Protein AF-R6JUR1-F1 (afdb_monomer)

Secondary structure (DSSP, 8-state):
----HHHHHHEEEEEEEEETTSPBPPPEETT---EESSSS--EEEEEEEEEETT-TT-----S-SEESSS--EEEEETTEEEEEPTTSSPP-EEEEETTEEEEEETTEEP-EEEEETTEEEEE-TTSPBPS--HHHH-S---EEEEEETTTTEEEEEEE-GGG-EEEEEEEEE-B--TTPPPEEEE---EEEEEEEETTEEEEEEEEEETTEEEEESPBSSS-TT-B-HHHHHTTTTSPPSS-EEE-HHHHHHHHHHS-TT-EEEEE--SS--SSPPP--S----TT--S-TTSTTTTT-

Structure (mmCIF, N/CA/C/O backbone):
data_AF-R6JUR1-F1
#
_entry.id   AF-R6JUR1-F1
#
loop_
_atom_site.group_PDB
_atom_site.id
_atom_site.type_symbol
_atom_site.label_atom_id
_atom_site.label_alt_id
_atom_site.label_comp_id
_atom_site.label_asym_id
_atom_site.label_entity_id
_atom_site.label_seq_id
_atom_site.pdbx_PDB_ins_code
_atom_site.Cartn_x
_atom_site.Cartn_y
_atom_site.Cartn_z
_atom_site.occupancy
_atom_site.B_iso_or_equiv
_atom_site.auth_seq_id
_atom_site.auth_comp_id
_atom_site.auth_asym_id
_atom_site.auth_atom_id
_atom_site.pdbx_PDB_model_num
ATOM 1 N N . MET A 1 1 ? -8.122 6.966 13.612 1.00 88.44 1 MET A N 1
ATOM 2 C CA . MET A 1 1 ? -7.400 7.544 12.453 1.00 88.44 1 MET A CA 1
ATOM 3 C C . MET A 1 1 ? -5.922 7.241 12.573 1.00 88.44 1 MET A C 1
ATOM 5 O O . MET A 1 1 ? -5.432 7.169 13.692 1.00 88.44 1 MET A O 1
ATOM 9 N N . ARG A 1 2 ? -5.221 7.076 11.450 1.00 89.38 2 ARG A N 1
ATOM 10 C CA . ARG A 1 2 ? -3.790 6.751 11.417 1.00 89.38 2 ARG A CA 1
ATOM 11 C C . ARG A 1 2 ? -3.140 7.253 10.135 1.00 89.38 2 ARG A C 1
ATOM 13 O O . ARG A 1 2 ? -3.841 7.470 9.146 1.00 89.38 2 ARG A O 1
ATOM 20 N N . PHE A 1 3 ? -1.820 7.381 10.155 1.00 90.81 3 PHE A N 1
ATOM 21 C CA . PHE A 1 3 ? -1.016 7.727 8.986 1.00 90.81 3 PHE A CA 1
ATOM 22 C C . PHE A 1 3 ? -0.052 6.602 8.621 1.00 90.81 3 PHE A C 1
ATOM 24 O O . PHE A 1 3 ? 0.223 5.718 9.424 1.00 90.81 3 PHE A O 1
ATOM 31 N N . ASN A 1 4 ? 0.464 6.659 7.396 1.00 90.38 4 ASN A N 1
ATOM 32 C CA . ASN A 1 4 ? 1.486 5.749 6.890 1.00 90.38 4 ASN A CA 1
ATOM 33 C C . ASN A 1 4 ? 2.667 6.548 6.307 1.00 90.38 4 ASN A C 1
ATOM 35 O O . ASN A 1 4 ? 2.544 7.760 6.093 1.00 90.38 4 ASN A O 1
ATOM 39 N N . GLY A 1 5 ? 3.792 5.877 6.054 1.00 92.81 5 GLY A N 1
ATOM 40 C CA . GLY A 1 5 ? 4.999 6.467 5.473 1.00 92.81 5 GLY A CA 1
ATOM 41 C C . GLY A 1 5 ? 5.566 7.626 6.293 1.00 92.81 5 GLY A C 1
ATOM 42 O O . GLY A 1 5 ? 5.434 7.662 7.517 1.00 92.81 5 GLY A O 1
ATOM 43 N N . PHE A 1 6 ? 6.153 8.608 5.612 1.00 93.25 6 PHE A N 1
ATOM 44 C CA . PHE A 1 6 ? 6.807 9.772 6.206 1.00 93.25 6 PHE A CA 1
ATOM 45 C C . PHE A 1 6 ? 5.934 10.468 7.254 1.00 93.25 6 PHE A C 1
ATOM 47 O O . PHE A 1 6 ? 6.372 10.679 8.381 1.00 93.25 6 PHE A O 1
ATOM 54 N N . VAL A 1 7 ? 4.662 10.737 6.940 1.00 92.31 7 VAL A N 1
ATOM 55 C CA . VAL A 1 7 ? 3.764 11.408 7.893 1.00 92.31 7 VAL A CA 1
ATOM 56 C C . VAL A 1 7 ? 3.566 10.560 9.150 1.00 92.31 7 VAL A C 1
ATOM 58 O O . VAL A 1 7 ? 3.652 11.081 10.257 1.00 92.31 7 VAL A O 1
ATOM 61 N N . GLY A 1 8 ? 3.363 9.248 8.999 1.00 92.81 8 GLY A N 1
ATOM 62 C CA . GLY A 1 8 ? 3.238 8.342 10.142 1.00 92.81 8 GLY A CA 1
ATOM 63 C C . GLY A 1 8 ? 4.545 8.133 10.915 1.00 92.81 8 GLY A C 1
ATOM 64 O O . GLY A 1 8 ? 4.495 7.728 12.073 1.00 92.81 8 GLY A O 1
ATOM 65 N N . ASN A 1 9 ? 5.709 8.369 10.300 1.00 92.81 9 ASN A N 1
ATOM 66 C CA . ASN A 1 9 ? 7.019 8.302 10.960 1.00 92.81 9 ASN A CA 1
ATOM 67 C C . ASN A 1 9 ? 7.311 9.579 11.754 1.00 92.81 9 ASN A C 1
ATOM 69 O O . ASN A 1 9 ? 7.913 9.511 12.821 1.00 92.81 9 ASN A O 1
ATOM 73 N N . THR A 1 10 ? 6.858 10.730 11.258 1.00 93.31 10 THR A N 1
ATOM 74 C CA . THR A 1 10 ? 7.239 12.046 11.783 1.00 93.31 10 THR A CA 1
ATOM 75 C C . THR A 1 10 ? 6.184 12.675 12.684 1.00 93.31 10 THR A C 1
ATOM 77 O O . THR A 1 10 ? 6.539 13.478 13.543 1.00 93.31 10 THR A O 1
ATOM 80 N N . PHE A 1 11 ? 4.906 12.314 12.540 1.00 92.75 11 PHE A N 1
ATOM 81 C CA . PHE A 1 11 ? 3.812 12.964 13.259 1.00 92.75 11 PHE A CA 1
ATOM 82 C C . PHE A 1 11 ? 2.920 11.987 14.028 1.00 92.75 11 PHE A C 1
ATOM 84 O O . PHE A 1 11 ? 2.738 10.831 13.646 1.00 92.75 11 PHE A O 1
ATOM 91 N N . ASP A 1 12 ? 2.331 12.496 15.104 1.00 92.12 12 ASP A N 1
ATOM 92 C CA . ASP A 1 12 ? 1.201 11.919 15.816 1.00 92.12 12 ASP A CA 1
ATOM 93 C C . ASP A 1 12 ? -0.085 12.642 15.427 1.00 92.12 12 ASP A C 1
ATOM 95 O O . ASP A 1 12 ? -0.131 13.877 15.390 1.00 92.12 12 ASP A O 1
ATOM 99 N N . ILE A 1 13 ? -1.150 11.874 15.201 1.00 93.50 13 ILE A N 1
ATOM 100 C CA . ILE A 1 13 ? -2.496 12.416 15.034 1.00 93.50 13 ILE A CA 1
ATOM 101 C C . ILE A 1 13 ? -3.292 12.245 16.320 1.00 93.50 13 ILE A C 1
ATOM 103 O O . ILE A 1 13 ? -3.415 11.138 16.847 1.00 93.50 13 ILE A O 1
ATOM 107 N N . TYR A 1 14 ? -3.876 13.347 16.774 1.00 94.50 14 TYR A N 1
ATOM 108 C CA . TYR A 1 14 ? -4.829 13.392 17.871 1.00 94.50 14 TYR A CA 1
ATOM 109 C C . TYR A 1 14 ? -6.194 13.783 17.330 1.00 94.50 14 TYR A C 1
ATOM 111 O O . TYR A 1 14 ? -6.300 14.642 16.453 1.00 94.50 14 TYR A O 1
ATOM 119 N N . TYR A 1 15 ? -7.247 13.171 17.852 1.00 95.56 15 TYR A N 1
ATOM 120 C CA . TYR A 1 15 ? -8.608 13.523 17.475 1.00 95.56 15 TYR A CA 1
ATOM 121 C C . TYR A 1 15 ? -9.594 13.323 18.615 1.00 95.56 15 TYR A C 1
ATOM 123 O O . TYR A 1 15 ? -9.456 12.396 19.409 1.00 95.56 15 TYR A O 1
ATOM 131 N N . CYS A 1 16 ? -10.611 14.176 18.669 1.00 96.56 16 CYS A N 1
ATOM 132 C CA . CYS A 1 16 ? -11.737 14.031 19.580 1.00 96.56 16 CYS A CA 1
ATOM 133 C C . CYS A 1 16 ? -13.059 14.292 18.856 1.00 96.56 16 CYS A C 1
ATOM 135 O O . CYS A 1 16 ? -13.108 14.854 17.756 1.00 96.56 16 CYS A O 1
ATOM 137 N N . THR A 1 17 ? -14.138 13.850 19.484 1.00 97.62 17 THR A N 1
ATOM 138 C CA . THR A 1 17 ? -15.483 13.867 18.914 1.00 97.62 17 THR A CA 1
ATOM 139 C C . THR A 1 17 ? -16.470 14.505 19.874 1.00 97.62 17 THR A C 1
ATOM 141 O O . THR A 1 17 ? -16.396 14.289 21.084 1.00 97.62 17 THR A O 1
ATOM 144 N N . THR A 1 18 ? -17.447 15.208 19.315 1.00 98.25 18 THR A N 1
ATOM 145 C CA . THR A 1 18 ? -18.640 15.672 20.026 1.00 98.25 18 THR A CA 1
ATOM 146 C C . THR A 1 18 ? -19.823 14.818 19.589 1.00 98.25 18 THR A C 1
ATOM 148 O O . THR A 1 18 ? -19.949 14.503 18.402 1.00 98.25 18 THR A O 1
ATOM 151 N N . LEU A 1 19 ? -20.675 14.421 20.530 1.00 98.12 19 LEU A N 1
ATOM 152 C CA . LEU A 1 19 ? -21.888 13.650 20.260 1.00 98.12 19 LEU A CA 1
ATOM 153 C C . LEU A 1 19 ? -23.096 14.574 20.031 1.00 98.12 19 LEU A C 1
ATOM 155 O O . LEU A 1 19 ? -23.067 15.769 20.327 1.00 98.12 19 LEU A O 1
ATOM 159 N N . ASN A 1 20 ? -24.178 14.041 19.472 1.00 97.94 20 ASN A N 1
ATOM 160 C CA . ASN A 1 20 ? -25.404 14.788 19.163 1.00 97.94 20 ASN A CA 1
ATOM 161 C C . ASN A 1 20 ? -26.136 15.371 20.383 1.00 97.94 20 ASN A C 1
ATOM 163 O O . ASN A 1 20 ? -26.955 16.268 20.210 1.00 97.94 20 ASN A O 1
ATOM 167 N N . ASP A 1 21 ? -25.838 14.896 21.591 1.00 97.31 21 ASP A N 1
ATOM 168 C CA . ASP A 1 21 ? -26.354 15.439 22.854 1.00 97.31 21 ASP A CA 1
ATOM 169 C C . ASP A 1 21 ? -25.458 16.538 23.464 1.00 97.31 21 ASP A C 1
ATOM 171 O O . ASP A 1 21 ? -25.750 17.043 24.545 1.00 97.31 21 ASP A O 1
ATOM 175 N N . GLY A 1 22 ? -24.373 16.912 22.778 1.00 97.00 22 GLY A N 1
ATOM 176 C CA . GLY A 1 22 ? -23.400 17.898 23.245 1.00 97.00 22 GLY A CA 1
ATOM 177 C C . GLY A 1 22 ? -22.264 17.324 24.094 1.00 97.00 22 GLY A C 1
ATOM 178 O O . GLY A 1 22 ? -21.383 18.083 24.489 1.00 97.00 22 GLY A O 1
ATOM 179 N N . THR A 1 23 ? -22.230 16.011 24.353 1.00 97.69 23 THR A N 1
ATOM 180 C CA . THR A 1 23 ? -21.115 15.371 25.068 1.00 97.69 23 THR A CA 1
ATOM 181 C C . THR A 1 23 ? -19.814 15.538 24.281 1.00 97.69 23 THR A C 1
ATOM 183 O O . THR A 1 23 ? -19.704 15.063 23.149 1.00 97.69 23 THR A O 1
ATOM 186 N N . GLU A 1 24 ? -18.811 16.176 24.885 1.00 97.31 24 GLU A N 1
ATOM 187 C CA . GLU A 1 24 ? -17.447 16.232 24.355 1.00 97.31 24 GLU A CA 1
ATOM 188 C C . GLU A 1 24 ? -16.622 15.073 24.921 1.00 97.31 24 GLU A C 1
ATOM 190 O O . GLU A 1 24 ? -16.470 14.932 26.136 1.00 97.31 24 GLU A O 1
ATOM 195 N N . LEU A 1 25 ? -16.087 14.231 24.038 1.00 97.75 25 LEU A N 1
ATOM 196 C CA . LEU A 1 25 ? -15.217 13.125 24.426 1.00 97.75 25 LEU A CA 1
ATOM 197 C C . LEU A 1 25 ? -13.757 13.567 24.459 1.00 97.75 25 LEU A C 1
ATOM 199 O O . LEU A 1 25 ? -13.356 14.540 23.814 1.00 97.75 25 LEU A O 1
ATOM 203 N N . ASN A 1 26 ? -12.950 12.840 25.226 1.00 97.38 26 ASN A N 1
ATOM 204 C CA . ASN A 1 26 ? -11.518 13.090 25.293 1.00 97.38 26 ASN A CA 1
ATOM 205 C C . ASN A 1 26 ? -10.816 12.705 23.980 1.00 97.38 26 ASN A C 1
ATOM 207 O O . ASN A 1 26 ? -11.418 12.190 23.037 1.00 97.38 26 ASN A O 1
ATOM 211 N N . TRP A 1 27 ? -9.528 13.012 23.897 1.00 96.19 27 TRP A N 1
ATOM 212 C CA . TRP A 1 27 ? -8.746 12.785 22.693 1.00 96.19 27 TRP A CA 1
ATOM 213 C C . TRP A 1 27 ? -8.293 11.330 22.600 1.00 96.19 27 TRP A C 1
ATOM 215 O O . TRP A 1 27 ? -7.901 10.721 23.588 1.00 96.19 27 TRP A O 1
ATOM 225 N N . ALA A 1 28 ? -8.297 10.788 21.392 1.00 94.69 28 ALA A N 1
ATOM 226 C CA . ALA A 1 28 ? -7.569 9.584 21.033 1.00 94.69 28 ALA A CA 1
ATOM 227 C C . ALA A 1 28 ? -6.335 9.961 20.213 1.00 94.69 28 ALA A C 1
ATOM 229 O O . ALA A 1 28 ? -6.302 11.003 19.552 1.00 94.69 28 ALA A O 1
ATOM 230 N N . ARG A 1 29 ? -5.334 9.082 20.227 1.00 92.69 29 ARG A N 1
ATOM 231 C CA . ARG A 1 29 ? -4.091 9.210 19.464 1.00 92.69 29 ARG A CA 1
ATOM 232 C C . ARG A 1 29 ? -3.893 7.965 18.609 1.00 92.69 29 ARG A C 1
ATOM 234 O O . ARG A 1 29 ? -4.210 6.879 19.074 1.00 92.69 29 ARG A O 1
ATOM 241 N N . ASN A 1 30 ? -3.360 8.123 17.397 1.00 91.50 30 ASN A N 1
ATOM 242 C CA . ASN A 1 30 ? -2.845 7.048 16.528 1.00 91.50 30 ASN A CA 1
ATOM 243 C C . ASN A 1 30 ? -3.598 5.703 16.625 1.00 91.50 30 ASN A C 1
ATOM 245 O O . ASN A 1 30 ? -3.237 4.817 17.391 1.00 91.50 30 ASN A O 1
ATOM 249 N N . SER A 1 31 ? -4.612 5.513 15.788 1.00 90.50 31 SER A N 1
ATOM 250 C CA . SER A 1 31 ? -5.463 4.310 15.716 1.00 90.50 31 SER A CA 1
ATOM 251 C C . SER A 1 31 ? -6.369 4.032 16.916 1.00 90.50 31 SER A C 1
ATOM 253 O O . SER A 1 31 ? -7.317 3.276 16.733 1.00 90.50 31 SER A O 1
ATOM 255 N N . ALA A 1 32 ? -6.170 4.657 18.083 1.00 91.44 32 ALA A N 1
ATOM 256 C CA . ALA A 1 32 ? -7.052 4.454 19.234 1.00 91.44 32 ALA A CA 1
ATOM 257 C C . ALA A 1 32 ? -8.498 4.890 18.943 1.00 91.44 32 ALA A C 1
ATOM 259 O O . ALA A 1 32 ? -8.749 5.865 18.231 1.00 91.44 32 ALA A O 1
ATOM 260 N N . THR A 1 33 ? -9.480 4.187 19.489 1.00 92.88 33 THR A N 1
ATOM 261 C CA . THR A 1 33 ? -10.881 4.480 19.171 1.00 92.88 33 THR A CA 1
ATOM 262 C C . THR A 1 33 ? -11.354 5.764 19.855 1.00 92.88 33 THR A C 1
ATOM 264 O O . THR A 1 33 ? -11.077 5.992 21.030 1.00 92.88 33 THR A O 1
ATOM 267 N N . ALA A 1 34 ? -12.090 6.599 19.116 1.00 94.62 34 ALA A N 1
ATOM 268 C CA . ALA A 1 34 ? -12.804 7.754 19.653 1.00 94.62 34 ALA A CA 1
ATOM 269 C C . ALA A 1 34 ? -14.244 7.772 19.145 1.00 94.62 34 ALA A C 1
ATOM 271 O O . ALA A 1 34 ? -14.507 7.328 18.024 1.00 94.62 34 ALA A O 1
ATOM 272 N N . GLY A 1 35 ? -15.156 8.325 19.939 1.00 95.75 35 GLY A N 1
ATOM 273 C CA . GLY A 1 35 ? -16.564 8.442 19.576 1.00 95.75 35 GLY A CA 1
ATOM 274 C C . GLY A 1 35 ? -17.458 7.584 20.448 1.00 95.75 35 GLY A C 1
ATOM 275 O O . GLY A 1 35 ? -17.311 7.538 21.665 1.00 95.75 35 GLY A O 1
ATOM 276 N N . THR A 1 36 ? -18.428 6.915 19.843 1.00 95.69 36 THR A N 1
ATOM 277 C CA . THR A 1 36 ? -19.395 6.132 20.602 1.00 95.69 36 THR A CA 1
ATOM 278 C C . THR A 1 36 ? -19.800 4.874 19.858 1.00 95.69 36 THR A C 1
ATOM 280 O O . THR A 1 36 ? -19.859 4.873 18.630 1.00 95.69 36 THR A O 1
ATOM 283 N N . MET A 1 37 ? -20.062 3.803 20.606 1.00 94.31 37 MET A N 1
ATOM 284 C CA . MET A 1 37 ? -20.454 2.502 20.069 1.00 94.31 37 MET A CA 1
ATOM 285 C C . MET A 1 37 ? -21.566 1.900 20.924 1.00 94.31 37 MET A C 1
ATOM 287 O O . MET A 1 37 ? -21.434 1.794 22.139 1.00 94.31 37 MET A O 1
ATOM 291 N N . GLY A 1 38 ? -22.666 1.488 20.287 1.00 91.75 38 GLY A N 1
ATOM 292 C CA . GLY A 1 38 ? -23.765 0.791 20.967 1.00 91.75 38 GLY A CA 1
ATOM 293 C C . GLY A 1 38 ? -24.596 1.640 21.937 1.00 91.75 38 GLY A C 1
ATOM 294 O O . GLY A 1 38 ? -25.337 1.080 22.735 1.00 91.75 38 GLY A O 1
ATOM 295 N N . THR A 1 39 ? -24.498 2.971 21.884 1.00 94.56 39 THR A N 1
ATOM 296 C CA . THR A 1 39 ? -25.181 3.886 22.825 1.00 94.56 39 THR A CA 1
ATOM 297 C C . THR A 1 39 ? -26.441 4.544 22.257 1.00 94.56 39 THR A C 1
ATOM 299 O O . THR A 1 39 ? -27.169 5.212 22.985 1.00 94.56 39 THR A O 1
ATOM 302 N N . GLY A 1 40 ? -26.687 4.419 20.947 1.00 95.00 40 GLY A N 1
ATOM 303 C CA . GLY A 1 40 ? -27.738 5.163 20.240 1.00 95.00 40 GLY A CA 1
ATOM 304 C C . GLY A 1 40 ? -27.405 6.637 19.964 1.00 95.00 40 GLY A C 1
ATOM 305 O O . GLY A 1 40 ? -28.199 7.326 19.325 1.00 95.00 40 GLY A O 1
ATOM 306 N N . LYS A 1 41 ? -26.237 7.123 20.404 1.00 96.38 41 LYS A N 1
ATOM 307 C CA . LYS A 1 41 ? -25.727 8.462 20.082 1.00 96.38 41 LYS A CA 1
ATOM 308 C C . LYS A 1 41 ? -24.956 8.449 18.762 1.00 96.38 41 LYS A C 1
ATOM 310 O O . LYS A 1 41 ? -24.472 7.409 18.318 1.00 96.38 41 LYS A O 1
ATOM 315 N N . VAL A 1 42 ? -24.823 9.618 18.139 1.00 96.69 42 VAL A N 1
ATOM 316 C CA . VAL A 1 42 ? -24.066 9.800 16.888 1.00 96.69 42 VAL A CA 1
ATOM 317 C C . VAL A 1 42 ? -23.084 10.956 17.008 1.00 96.69 42 VAL A C 1
ATOM 319 O O . VAL A 1 42 ? -23.260 11.845 17.842 1.00 96.69 42 VAL A O 1
ATOM 322 N N . LEU A 1 43 ? -22.054 10.959 16.163 1.00 97.25 43 LEU A N 1
ATOM 323 C CA . LEU A 1 43 ? -21.094 12.059 16.096 1.00 97.25 43 LEU A CA 1
ATOM 324 C C . LEU A 1 43 ? -21.762 13.305 15.490 1.00 97.25 43 LEU A C 1
ATOM 326 O O . LEU A 1 43 ? -22.393 13.220 14.439 1.00 97.25 43 LEU A O 1
ATOM 330 N N . SER A 1 44 ? -21.600 14.458 16.136 1.00 97.44 44 SER A N 1
ATOM 331 C CA . SER A 1 44 ? -22.064 15.776 15.671 1.00 97.44 44 SER A CA 1
ATOM 332 C C . SER A 1 44 ? -20.912 16.735 15.368 1.00 97.44 44 SER A C 1
ATOM 334 O O . SER A 1 44 ? -21.080 17.690 14.610 1.00 97.44 44 SER A O 1
ATOM 336 N N . GLY A 1 45 ? -19.734 16.476 15.938 1.00 96.56 45 GLY A N 1
ATOM 337 C CA . GLY A 1 45 ? -18.550 17.306 15.782 1.00 96.56 45 GLY A CA 1
ATOM 338 C C . GLY A 1 45 ? -17.271 16.487 15.849 1.00 96.56 45 GLY A C 1
ATOM 339 O O . GLY A 1 45 ? -17.227 15.399 16.428 1.00 96.56 45 GLY A O 1
ATOM 340 N N . PHE A 1 46 ? -16.221 17.023 15.237 1.00 94.62 46 PHE A N 1
ATOM 341 C CA . PHE A 1 46 ? -14.925 16.371 15.154 1.00 94.62 46 PHE A CA 1
ATOM 342 C C . PHE A 1 46 ? -13.804 17.411 15.151 1.00 94.62 46 PHE A C 1
ATOM 344 O O . PHE A 1 46 ? -13.903 18.426 14.458 1.00 94.62 46 PHE A O 1
ATOM 351 N N . ARG A 1 47 ? -12.739 17.164 15.919 1.00 95.81 47 ARG A N 1
ATOM 352 C CA . ARG A 1 47 ? -11.521 17.986 15.935 1.00 95.81 47 ARG A CA 1
ATOM 353 C C . ARG A 1 47 ? -10.300 17.098 15.739 1.00 95.81 47 ARG A C 1
ATOM 355 O O . ARG A 1 47 ? -10.251 15.988 16.262 1.00 95.81 47 ARG A O 1
ATOM 362 N N . VAL A 1 48 ? -9.312 17.615 15.013 1.00 95.06 48 VAL A N 1
ATOM 363 C CA . VAL A 1 48 ? -8.031 16.947 14.746 1.00 95.06 48 VAL A CA 1
ATOM 364 C C . VAL A 1 48 ? -6.899 17.884 15.110 1.00 95.06 48 VAL A C 1
ATOM 366 O O . VAL A 1 48 ? -6.979 19.080 14.837 1.00 95.06 48 VAL A O 1
ATOM 369 N N . SER A 1 49 ? -5.829 17.327 15.664 1.00 93.62 49 SER A N 1
ATOM 370 C CA . SER A 1 49 ? -4.554 18.010 15.818 1.00 93.62 49 SER A CA 1
ATOM 371 C C . SER A 1 49 ? -3.408 17.122 15.353 1.00 93.62 49 SER A C 1
ATOM 373 O O . SER A 1 49 ? -3.396 15.921 15.624 1.00 93.62 49 SER A O 1
ATOM 375 N N . LEU A 1 50 ? -2.437 17.726 14.670 1.00 93.00 50 LEU A N 1
ATOM 376 C CA . LEU A 1 50 ? -1.241 17.062 14.160 1.00 93.00 50 LEU A CA 1
ATOM 377 C C . LEU A 1 50 ? -0.011 17.636 14.857 1.00 93.00 50 LEU A C 1
ATOM 379 O O . LEU A 1 50 ? 0.179 18.849 14.846 1.00 93.00 50 LEU A O 1
ATOM 383 N N . TRP A 1 51 ? 0.825 16.774 15.427 1.00 93.25 51 TRP A N 1
ATOM 384 C CA . TRP A 1 51 ? 2.038 17.185 16.135 1.00 93.25 51 TRP A CA 1
ATOM 385 C C . TRP A 1 51 ? 3.228 16.340 15.713 1.00 93.25 51 TRP A C 1
ATOM 387 O O . TRP A 1 51 ? 3.067 15.159 15.427 1.00 93.25 51 TRP A O 1
ATOM 397 N N . GLY A 1 52 ? 4.422 16.933 15.672 1.00 92.31 52 GLY A N 1
ATOM 398 C CA . GLY A 1 52 ? 5.650 16.165 15.471 1.00 92.31 52 GLY A CA 1
ATOM 399 C C . GLY A 1 52 ? 5.853 15.175 16.620 1.00 92.31 52 GLY A C 1
ATOM 400 O O . GLY A 1 52 ? 5.629 15.521 17.783 1.00 92.31 52 GLY A O 1
ATOM 401 N N . LYS A 1 53 ? 6.272 13.946 16.312 1.00 90.06 53 LYS A N 1
ATOM 402 C CA . LYS A 1 53 ? 6.575 12.943 17.338 1.00 90.06 53 LYS A CA 1
ATOM 403 C C . LYS A 1 53 ? 7.702 13.447 18.236 1.00 90.06 53 LYS A C 1
ATOM 405 O O . LYS A 1 53 ? 8.702 13.967 17.752 1.00 90.06 53 LYS A O 1
ATOM 410 N N . GLY A 1 54 ? 7.538 13.282 19.546 1.00 81.94 54 GLY A N 1
ATOM 411 C CA . GLY A 1 54 ? 8.535 13.704 20.537 1.00 81.94 54 GLY A CA 1
ATOM 412 C C . GLY A 1 54 ? 8.643 15.219 20.746 1.00 81.94 54 GLY A C 1
ATOM 413 O O . GLY A 1 54 ? 9.513 15.652 21.494 1.00 81.94 54 GLY A O 1
ATOM 414 N N . VAL A 1 55 ? 7.775 16.026 20.124 1.00 81.31 55 VAL A N 1
ATOM 415 C CA . VAL A 1 55 ? 7.711 17.470 20.377 1.00 81.31 55 VAL A CA 1
ATOM 416 C C . VAL A 1 55 ? 6.904 17.731 21.648 1.00 81.31 55 VAL A C 1
ATOM 418 O O . VAL A 1 55 ? 5.751 17.312 21.773 1.00 81.31 55 VAL A O 1
ATOM 421 N N . GLU A 1 56 ? 7.509 18.449 22.590 1.00 73.81 56 GLU A N 1
ATOM 422 C CA . GLU A 1 56 ? 6.849 18.929 23.801 1.00 73.81 56 GLU A CA 1
ATOM 423 C C . GLU A 1 56 ? 5.773 19.965 23.422 1.00 73.81 56 GLU A C 1
ATOM 425 O O . GLU A 1 56 ? 6.067 20.964 22.766 1.00 73.81 56 GLU A O 1
ATOM 430 N N . GLY A 1 57 ? 4.505 19.711 23.767 1.00 67.38 57 GLY A N 1
ATOM 431 C CA . GLY A 1 57 ? 3.401 20.640 23.468 1.00 67.38 57 GLY A CA 1
ATOM 432 C C . GLY A 1 57 ? 2.031 19.999 23.234 1.00 67.38 57 GLY A C 1
ATOM 433 O O . GLY A 1 57 ? 1.010 20.652 23.438 1.00 67.38 57 GLY A O 1
ATOM 434 N N . ALA A 1 58 ? 1.972 18.713 22.878 1.00 74.88 58 ALA A N 1
ATOM 435 C CA . ALA A 1 58 ? 0.710 17.984 22.739 1.00 74.88 58 ALA A CA 1
ATOM 436 C C . ALA A 1 58 ? 0.264 17.374 24.083 1.00 74.88 58 ALA A C 1
ATOM 438 O O . ALA A 1 58 ? 0.466 16.188 24.333 1.00 74.88 58 ALA A O 1
ATOM 439 N N . ALA A 1 59 ? -0.336 18.181 24.962 1.00 83.88 59 ALA A N 1
ATOM 440 C CA . ALA A 1 59 ? -0.941 17.699 26.206 1.00 83.88 59 ALA A CA 1
ATOM 441 C C . ALA A 1 59 ? -2.467 17.608 26.054 1.00 83.88 59 ALA A C 1
ATOM 443 O O . ALA A 1 59 ? -3.176 18.608 26.165 1.00 83.88 59 ALA A O 1
ATOM 444 N N . TYR A 1 60 ? -2.975 16.401 25.800 1.00 91.19 60 TYR A N 1
ATOM 445 C CA . TYR A 1 60 ? -4.409 16.135 25.689 1.00 91.19 60 TYR A CA 1
ATOM 446 C C . TYR A 1 60 ? -4.876 15.173 26.780 1.00 91.19 60 TYR A C 1
ATOM 448 O O . TYR A 1 60 ? -4.201 14.188 27.071 1.00 91.19 60 TYR A O 1
ATOM 456 N N . ASN A 1 61 ? -6.059 15.425 27.348 1.00 94.19 61 ASN A N 1
ATOM 457 C CA . ASN A 1 61 ? -6.751 14.412 28.140 1.00 94.19 61 ASN A CA 1
ATOM 458 C C . ASN A 1 61 ? -7.206 13.289 27.191 1.00 94.19 61 ASN A C 1
ATOM 460 O O . ASN A 1 61 ? -7.859 13.586 26.187 1.00 94.19 61 ASN A O 1
ATOM 464 N N . MET A 1 62 ? -6.858 12.039 27.510 1.00 93.31 62 MET A N 1
ATOM 465 C CA . MET A 1 62 ? -7.174 10.827 26.742 1.00 93.31 62 MET A CA 1
ATOM 466 C C . MET A 1 62 ? -7.871 9.751 27.592 1.00 93.31 62 MET A C 1
ATOM 468 O O . MET A 1 62 ? -7.892 8.586 27.212 1.00 93.31 62 MET A O 1
ATOM 472 N N . GLU A 1 63 ? -8.415 10.111 28.757 1.00 94.62 63 GLU A N 1
ATOM 473 C CA . GLU A 1 63 ? -8.991 9.144 29.704 1.00 94.62 63 GLU A CA 1
ATOM 474 C C . GLU A 1 63 ? -10.309 8.537 29.205 1.00 94.62 63 GLU A C 1
ATOM 476 O O . GLU A 1 63 ? -10.566 7.353 29.414 1.00 94.62 63 GLU A O 1
ATOM 481 N N . LYS A 1 64 ? -11.145 9.329 28.522 1.00 95.50 64 LYS A N 1
ATOM 482 C CA . LYS A 1 64 ? -12.464 8.902 28.028 1.00 95.50 64 LYS A CA 1
ATOM 483 C C . LYS A 1 64 ? -12.719 9.305 26.565 1.00 95.50 64 LYS A C 1
ATOM 485 O O . LYS A 1 64 ? -13.594 10.132 26.293 1.00 95.50 64 LYS A O 1
ATOM 490 N N . PRO A 1 65 ? -11.944 8.777 25.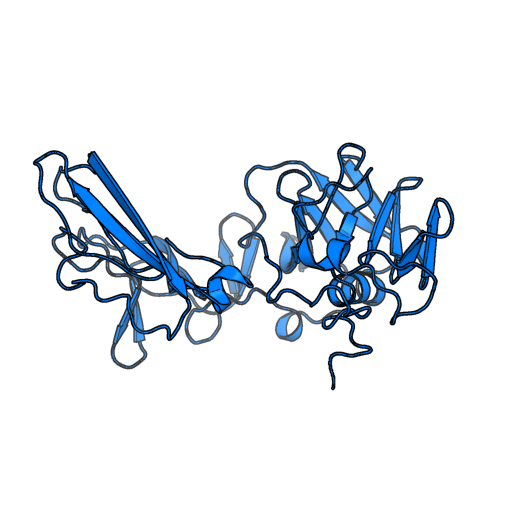600 1.00 96.25 65 PRO A N 1
ATOM 491 C CA . PRO A 1 65 ? -12.120 9.103 24.186 1.00 96.25 65 PRO A CA 1
ATOM 492 C C . PRO A 1 65 ? -13.331 8.404 23.561 1.00 96.25 65 PRO A C 1
ATOM 494 O O . PRO A 1 65 ? -13.816 8.824 22.511 1.00 96.25 65 PRO A O 1
ATOM 497 N N . LEU A 1 66 ? -13.826 7.346 24.208 1.00 96.62 66 LEU A N 1
ATOM 498 C CA . LEU A 1 66 ? -14.910 6.493 23.742 1.00 96.62 66 LEU A CA 1
ATOM 499 C C . LEU A 1 66 ? -16.033 6.435 24.787 1.00 96.62 66 LEU A C 1
ATOM 501 O O . LEU A 1 66 ? -15.786 6.204 25.971 1.00 96.62 66 LEU A O 1
ATOM 505 N N . GLU A 1 67 ? -17.275 6.578 24.333 1.00 97.00 67 GLU A N 1
ATOM 506 C CA . GLU A 1 67 ? -18.474 6.217 25.089 1.00 97.00 67 GLU A CA 1
ATOM 507 C C . GLU A 1 67 ? -19.030 4.883 24.572 1.00 97.00 67 GLU A C 1
ATOM 509 O O . GLU A 1 67 ? -19.667 4.829 23.516 1.00 97.00 67 GLU A O 1
ATOM 514 N N . ALA A 1 68 ? -18.766 3.806 25.310 1.00 96.31 68 ALA A N 1
ATOM 515 C CA . ALA A 1 68 ? -19.212 2.447 25.011 1.00 96.31 68 ALA A CA 1
ATOM 516 C C . ALA A 1 68 ? -19.260 1.606 26.300 1.00 96.31 68 ALA A C 1
ATOM 518 O O . ALA A 1 68 ? -18.741 2.027 27.336 1.00 96.31 68 ALA A O 1
ATOM 519 N N . ALA A 1 69 ? -19.877 0.421 26.244 1.00 94.62 69 ALA A N 1
ATOM 520 C CA . ALA A 1 69 ? -19.940 -0.493 27.389 1.00 94.62 69 ALA A CA 1
ATOM 521 C C . ALA A 1 69 ? -18.587 -1.167 27.682 1.00 94.62 69 ALA A C 1
ATOM 523 O O . ALA A 1 69 ? -18.280 -1.470 28.833 1.00 94.62 69 ALA A O 1
ATOM 524 N N . PHE A 1 70 ?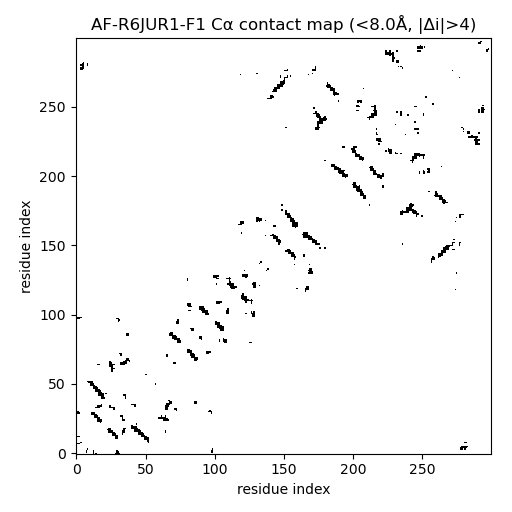 -17.780 -1.373 26.640 1.00 93.56 70 PHE A N 1
ATOM 525 C CA . PHE A 1 70 ? -16.453 -1.983 26.699 1.00 93.56 70 PHE A CA 1
ATOM 526 C C . PHE A 1 70 ? -15.442 -1.139 25.906 1.00 93.56 70 PHE A C 1
ATOM 528 O O . PHE A 1 70 ? -15.852 -0.306 25.091 1.00 93.56 70 PHE A O 1
ATOM 535 N N . PRO A 1 71 ? -14.126 -1.348 26.093 1.00 91.94 71 PRO A N 1
ATOM 536 C CA . PRO A 1 71 ? -13.124 -0.827 25.168 1.00 91.94 71 PRO A CA 1
ATOM 537 C C . PRO A 1 71 ? -13.422 -1.273 23.731 1.00 91.94 71 PRO A C 1
ATOM 539 O O . PRO A 1 71 ? -13.947 -2.368 23.517 1.00 91.94 71 PRO A O 1
ATOM 542 N N . ASP A 1 72 ? -13.057 -0.455 22.749 1.00 93.44 72 ASP A N 1
ATOM 543 C CA . ASP A 1 72 ? -13.145 -0.823 21.336 1.00 93.44 72 ASP A CA 1
ATOM 544 C C . ASP A 1 72 ? -11.766 -0.737 20.680 1.00 93.44 72 ASP A C 1
ATOM 546 O O . ASP A 1 72 ? -11.075 0.277 20.819 1.00 93.44 72 AS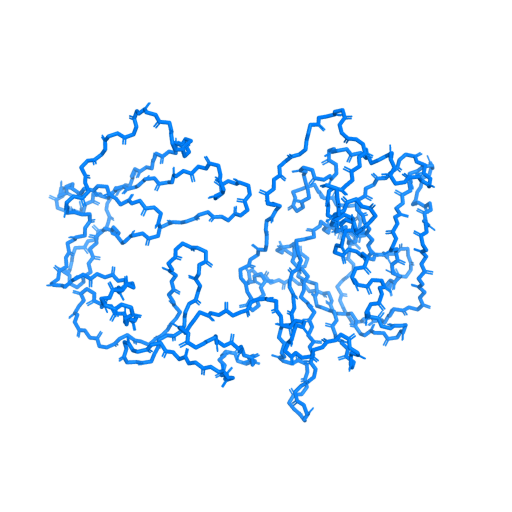P A O 1
ATOM 550 N N . GLY A 1 73 ? -11.367 -1.798 19.984 1.00 93.25 73 GLY A N 1
ATOM 551 C CA . GLY A 1 73 ? -10.084 -1.917 19.303 1.00 93.25 73 GLY A CA 1
ATOM 552 C C . GLY A 1 73 ? -9.221 -3.060 19.834 1.00 93.25 73 GLY A C 1
ATOM 553 O O . GLY A 1 73 ? -9.617 -3.833 20.713 1.00 93.25 73 GLY A O 1
ATOM 554 N N . ILE A 1 74 ? -8.011 -3.158 19.287 1.00 93.88 74 ILE A N 1
ATOM 555 C CA . ILE A 1 74 ? -7.040 -4.197 19.642 1.00 93.88 74 ILE A CA 1
ATOM 556 C C . ILE A 1 74 ? -6.544 -3.988 21.076 1.00 93.88 74 ILE A C 1
ATOM 558 O O . ILE A 1 74 ? -6.093 -2.903 21.434 1.00 93.88 74 ILE A O 1
ATOM 562 N N . GLN A 1 75 ? -6.617 -5.046 21.877 1.00 92.56 75 GLN A N 1
ATOM 563 C CA . GLN A 1 75 ? -6.112 -5.132 23.240 1.00 92.56 75 GLN A CA 1
ATOM 564 C C . GLN A 1 75 ? -4.899 -6.061 23.261 1.00 92.56 75 GLN A C 1
ATOM 566 O O . GLN A 1 75 ? -4.927 -7.134 22.656 1.00 92.56 75 GLN A O 1
ATOM 571 N N . VAL A 1 76 ? -3.850 -5.655 23.975 1.00 89.56 76 VAL A N 1
ATOM 572 C CA . VAL A 1 76 ? -2.659 -6.477 24.207 1.00 89.56 76 VAL A CA 1
ATOM 573 C C . VAL A 1 76 ? -2.501 -6.646 25.709 1.00 89.56 76 VAL A C 1
ATOM 575 O O . VAL A 1 76 ? -2.222 -5.677 26.413 1.00 89.56 76 VAL A O 1
ATOM 578 N N . VAL A 1 77 ? -2.706 -7.866 26.200 1.00 84.88 77 VAL A N 1
ATOM 579 C CA . VAL A 1 77 ? -2.594 -8.207 27.625 1.00 84.88 77 VAL A CA 1
ATOM 580 C C . VAL A 1 77 ? -1.645 -9.389 27.742 1.00 84.88 77 VAL A C 1
ATOM 582 O O . VAL A 1 77 ? -1.881 -10.426 27.132 1.00 84.88 77 VAL A O 1
ATOM 585 N N . ASP A 1 78 ? -0.538 -9.210 28.464 1.00 84.06 78 ASP A N 1
ATOM 586 C CA . ASP A 1 78 ? 0.503 -10.232 28.656 1.00 84.06 78 ASP A CA 1
ATOM 587 C C . ASP A 1 78 ? 1.024 -10.855 27.342 1.00 84.06 78 ASP A C 1
ATOM 589 O O . ASP A 1 78 ? 1.359 -12.035 27.269 1.00 84.06 78 ASP A O 1
ATOM 593 N N . GLY A 1 79 ? 1.073 -10.052 26.273 1.00 81.50 79 GLY A N 1
ATOM 594 C CA . GLY A 1 79 ? 1.499 -10.482 24.936 1.00 81.50 79 GLY A CA 1
ATOM 595 C C . GLY A 1 79 ? 0.418 -11.189 24.112 1.00 81.50 79 GLY A C 1
ATOM 596 O O . GLY A 1 79 ? 0.616 -11.395 22.917 1.00 81.50 79 GLY A O 1
ATOM 597 N N . ALA A 1 80 ? -0.739 -11.505 24.698 1.00 86.94 80 ALA A N 1
ATOM 598 C CA . ALA A 1 80 ? -1.891 -12.003 23.959 1.00 86.94 80 ALA A CA 1
ATOM 599 C C . ALA A 1 80 ? -2.642 -10.838 23.301 1.00 86.94 80 ALA A C 1
ATOM 601 O O . ALA A 1 80 ? -3.016 -9.862 23.957 1.00 86.94 80 ALA A O 1
ATOM 602 N N . VAL A 1 81 ? -2.873 -10.958 21.995 1.00 93.50 81 VAL A N 1
ATOM 603 C CA . VAL A 1 81 ? -3.623 -9.987 21.196 1.00 93.50 81 VAL A CA 1
ATOM 604 C C . VAL A 1 81 ? -5.076 -10.450 21.087 1.00 93.50 81 VAL A C 1
ATOM 606 O O . VAL A 1 81 ? -5.337 -11.595 20.725 1.00 93.50 81 VAL A O 1
ATOM 609 N N . ALA A 1 82 ? -6.028 -9.564 21.370 1.00 95.50 82 ALA A N 1
ATOM 610 C CA . ALA A 1 82 ? -7.458 -9.803 21.176 1.00 95.50 82 ALA A CA 1
ATOM 611 C C . ALA A 1 82 ? -8.157 -8.525 20.699 1.00 95.50 82 ALA A C 1
ATOM 613 O O . ALA A 1 82 ? -7.673 -7.421 20.932 1.00 95.50 82 ALA A O 1
ATOM 614 N N . TYR A 1 83 ? -9.311 -8.651 20.050 1.00 96.44 83 TYR A N 1
ATOM 615 C CA . TYR A 1 83 ? -10.161 -7.499 19.748 1.00 96.44 83 TYR A CA 1
ATOM 616 C C . TYR A 1 83 ? -11.229 -7.333 20.830 1.00 96.44 83 TYR A C 1
ATOM 618 O O . TYR A 1 83 ? -11.931 -8.287 21.161 1.00 96.44 83 TYR A O 1
ATOM 626 N N . SER A 1 84 ? -11.389 -6.118 21.350 1.00 95.69 84 SER A N 1
ATOM 627 C CA . SER A 1 84 ? -12.557 -5.748 22.149 1.00 95.69 84 SER A CA 1
ATOM 628 C C . SER A 1 84 ? -13.494 -4.923 21.280 1.00 95.69 84 SER A C 1
ATOM 630 O O . SER A 1 84 ? -13.056 -3.988 20.618 1.00 95.69 84 SER A O 1
ATOM 632 N N . ASN A 1 85 ? -14.775 -5.2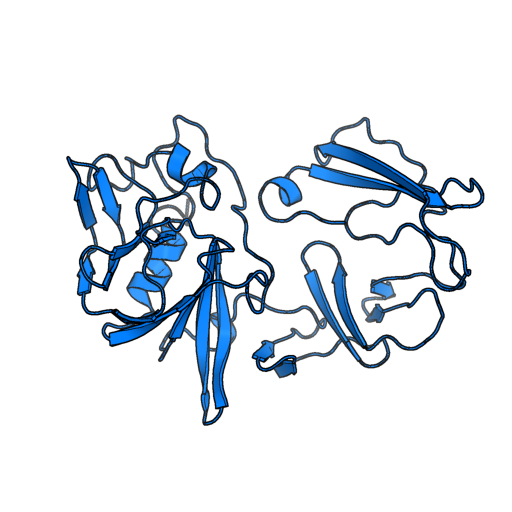75 21.258 1.00 94.38 85 ASN A N 1
ATOM 633 C CA . ASN A 1 85 ? -15.812 -4.505 20.578 1.00 94.38 85 ASN A CA 1
ATOM 634 C C . ASN A 1 85 ? -16.585 -3.718 21.634 1.00 94.38 85 ASN A C 1
ATOM 636 O O . ASN A 1 85 ? -17.039 -4.311 22.613 1.00 94.38 85 ASN A O 1
ATOM 640 N N . GLY A 1 86 ? -16.800 -2.420 21.422 1.00 92.31 86 GLY A N 1
ATOM 641 C CA . GLY A 1 86 ? -17.464 -1.549 22.394 1.00 92.31 86 GLY A CA 1
ATOM 642 C C . GLY A 1 86 ? -18.889 -1.980 22.771 1.00 92.31 86 GLY A C 1
ATOM 643 O O . GLY A 1 86 ? -19.399 -1.585 23.820 1.00 92.31 86 GLY A O 1
ATOM 644 N N . THR A 1 87 ? -19.521 -2.825 21.949 1.00 93.12 87 THR A N 1
ATOM 645 C CA . THR A 1 87 ? -20.840 -3.433 22.210 1.00 93.12 87 THR A CA 1
ATOM 646 C C . THR A 1 87 ? -20.783 -4.737 23.017 1.00 93.12 87 THR A C 1
ATOM 648 O O . THR A 1 87 ? -21.815 -5.205 23.489 1.00 93.12 87 THR A O 1
ATOM 651 N N . GLY A 1 88 ? -19.604 -5.350 23.152 1.00 91.81 88 GLY A N 1
ATOM 652 C CA . GLY A 1 88 ? -19.402 -6.668 23.764 1.00 91.81 88 GLY A CA 1
ATOM 653 C C . GLY A 1 88 ? -19.696 -7.859 22.842 1.00 91.81 88 GLY A C 1
ATOM 654 O O . GLY A 1 88 ? -19.443 -9.001 23.221 1.00 91.81 88 GLY A O 1
ATOM 655 N N . VAL A 1 89 ? -20.202 -7.626 21.626 1.00 94.31 89 VAL A N 1
ATOM 656 C CA . VAL A 1 89 ? -20.443 -8.686 20.634 1.00 94.31 89 VAL A CA 1
ATOM 657 C C . VAL A 1 89 ? -19.114 -9.132 20.005 1.00 94.31 89 VAL A C 1
ATOM 659 O O . VAL A 1 89 ? -18.296 -8.269 19.675 1.00 94.31 89 VAL A O 1
ATOM 662 N N . PRO A 1 90 ? -18.883 -10.444 19.783 1.00 95.75 90 PRO A N 1
ATOM 663 C CA . PRO A 1 90 ? -17.686 -10.919 19.096 1.00 95.75 90 PRO A CA 1
ATOM 664 C C . PRO A 1 90 ? -17.481 -10.249 17.732 1.00 95.75 90 PRO A C 1
ATOM 666 O O . PRO A 1 90 ? -18.380 -10.209 16.893 1.00 95.75 90 PRO A O 1
ATOM 669 N N . PHE A 1 91 ? -16.278 -9.734 17.508 1.00 96.31 91 PHE A N 1
ATOM 670 C CA . PHE A 1 91 ? -15.859 -9.091 16.274 1.00 96.31 91 PHE A CA 1
ATOM 671 C C . PHE A 1 91 ? -15.181 -10.096 15.340 1.00 96.31 91 PHE A C 1
ATOM 673 O O . PHE A 1 91 ? -14.332 -10.887 15.758 1.00 96.31 91 PHE A O 1
ATOM 680 N N . THR A 1 92 ? -15.548 -10.028 14.061 1.00 97.75 92 THR A N 1
ATOM 681 C CA . THR A 1 92 ? -14.845 -10.699 12.967 1.00 97.75 92 THR A CA 1
ATOM 682 C C . THR A 1 92 ? -14.582 -9.680 11.870 1.00 97.75 92 THR A C 1
ATOM 684 O O . THR A 1 92 ? -15.522 -9.070 11.358 1.00 97.75 92 THR A O 1
ATOM 687 N N . GLY A 1 93 ? -13.317 -9.478 11.515 1.00 97.62 93 GLY A N 1
ATOM 688 C CA . GLY A 1 93 ? -12.937 -8.486 10.519 1.00 97.62 93 GLY A CA 1
ATOM 689 C C . GLY A 1 93 ? -11.521 -7.950 10.675 1.00 97.62 93 GLY A C 1
ATOM 690 O O . GLY A 1 93 ? -10.741 -8.378 11.526 1.00 97.62 93 GLY A O 1
ATOM 691 N N . TRP A 1 94 ? -11.196 -6.989 9.814 1.00 96.88 94 TRP A N 1
ATOM 692 C CA . TRP A 1 94 ? -9.911 -6.302 9.815 1.00 96.88 94 TRP A CA 1
ATOM 693 C C . TRP A 1 94 ? -9.842 -5.254 10.923 1.00 96.88 94 TRP A C 1
ATOM 695 O O . TRP A 1 94 ? -10.765 -4.457 11.080 1.00 96.88 94 TRP A O 1
ATOM 705 N N . ALA A 1 95 ? -8.715 -5.206 11.624 1.00 95.38 95 ALA A N 1
ATOM 706 C CA . ALA A 1 95 ? -8.415 -4.167 12.598 1.00 95.38 95 ALA A CA 1
ATOM 707 C C . ALA A 1 95 ? -6.939 -3.762 12.521 1.00 95.38 95 ALA A C 1
ATOM 709 O O . ALA A 1 95 ? -6.098 -4.503 12.002 1.00 95.38 95 ALA A O 1
ATOM 710 N N . TRP A 1 96 ? -6.638 -2.565 13.020 1.00 93.25 96 TRP A N 1
ATOM 711 C CA . TRP A 1 96 ? -5.311 -1.966 12.941 1.00 93.25 96 TRP A CA 1
ATOM 712 C C . TRP A 1 96 ? -4.843 -1.509 14.314 1.00 93.25 96 TRP A C 1
ATOM 714 O O . TRP A 1 96 ? -5.606 -0.899 15.062 1.00 93.25 96 TRP A O 1
ATOM 724 N N . ASN A 1 97 ? -3.570 -1.756 14.595 1.00 90.12 97 ASN A N 1
ATOM 725 C CA . ASN A 1 97 ? -2.827 -1.109 15.661 1.00 90.12 97 ASN A CA 1
ATOM 726 C C . ASN A 1 97 ? -1.685 -0.328 15.005 1.00 90.12 97 ASN A C 1
ATOM 728 O O . ASN A 1 97 ? -0.659 -0.893 14.635 1.00 90.12 97 ASN A O 1
ATOM 732 N N . ASP A 1 98 ? -1.913 0.963 14.778 1.00 87.75 98 ASP A N 1
ATOM 733 C CA . ASP A 1 98 ? -1.035 1.810 13.971 1.00 87.75 98 ASP A CA 1
ATOM 734 C C . ASP A 1 98 ? -0.807 1.240 12.556 1.00 87.75 98 ASP A C 1
ATOM 736 O O . ASP A 1 98 ? -1.740 1.159 11.746 1.00 87.75 98 ASP A O 1
ATOM 740 N N . ARG A 1 99 ? 0.422 0.838 12.229 1.00 88.25 99 ARG A N 1
ATOM 741 C CA . ARG A 1 99 ? 0.761 0.246 10.926 1.00 88.25 99 ARG A CA 1
ATOM 742 C C . ARG A 1 99 ? 0.437 -1.237 10.849 1.00 88.25 99 ARG A C 1
ATOM 744 O O . ARG A 1 99 ? 0.277 -1.762 9.748 1.00 88.25 99 ARG A O 1
ATOM 751 N N . ASP A 1 100 ? 0.313 -1.889 11.996 1.00 92.62 100 ASP A N 1
ATOM 752 C CA . ASP A 1 100 ? 0.100 -3.321 12.065 1.00 92.62 100 ASP A CA 1
ATOM 753 C C . ASP A 1 100 ? -1.364 -3.633 11.800 1.00 92.62 100 ASP A C 1
ATOM 755 O O . ASP A 1 100 ? -2.273 -3.028 12.374 1.00 92.62 100 ASP A O 1
ATOM 759 N N . ARG A 1 101 ? -1.591 -4.587 10.902 1.00 95.81 101 ARG A N 1
ATOM 760 C CA . ARG A 1 101 ? -2.921 -5.014 10.485 1.00 95.81 101 ARG A CA 1
ATOM 761 C C . ARG A 1 101 ? -3.144 -6.452 10.915 1.00 95.81 101 ARG A C 1
ATOM 763 O O . ARG A 1 101 ? -2.263 -7.287 10.760 1.00 95.81 101 ARG A O 1
ATOM 770 N N . TYR A 1 102 ? -4.344 -6.727 11.396 1.00 97.69 102 TYR A N 1
ATOM 771 C CA . TYR A 1 102 ? -4.760 -8.024 11.911 1.00 97.69 102 TYR A CA 1
ATOM 772 C C . TYR A 1 102 ? -6.109 -8.386 11.301 1.00 97.69 102 TYR A C 1
ATOM 774 O O . TYR A 1 102 ? -6.886 -7.504 10.915 1.00 97.69 102 TYR A O 1
ATOM 782 N N . TYR A 1 103 ? -6.405 -9.680 11.249 1.00 98.44 103 TYR A N 1
ATOM 783 C CA . TYR A 1 103 ? -7.753 -10.166 10.993 1.00 98.44 103 TYR A CA 1
ATOM 784 C C . TYR A 1 103 ? -8.215 -10.979 12.192 1.00 98.44 103 TYR A C 1
ATOM 786 O O . TYR A 1 103 ? -7.535 -11.910 12.618 1.00 98.44 103 TYR A O 1
ATOM 794 N N . PHE A 1 104 ? -9.356 -10.602 12.752 1.00 98.31 104 PHE A N 1
ATOM 795 C CA . PHE A 1 104 ? -9.927 -11.261 13.914 1.00 98.31 104 PHE A CA 1
ATOM 796 C C . PHE A 1 104 ? -11.083 -12.158 13.494 1.00 98.31 104 PHE A C 1
ATOM 798 O O . PHE A 1 104 ? -11.865 -11.793 12.616 1.00 98.31 104 PHE A O 1
ATOM 805 N N . VAL A 1 105 ? -11.207 -13.305 14.155 1.00 98.12 105 VAL A N 1
ATOM 806 C CA . VAL A 1 105 ? -12.374 -14.187 14.107 1.00 98.12 105 VAL A CA 1
ATOM 807 C C . VAL A 1 105 ? -12.809 -14.423 15.545 1.00 98.12 105 VAL A C 1
ATOM 809 O O . VAL A 1 105 ? -12.055 -14.973 16.344 1.00 98.12 105 VAL A O 1
ATOM 812 N N . ASN A 1 106 ? -14.022 -13.986 15.884 1.00 97.06 106 ASN A N 1
ATOM 813 C CA . ASN A 1 106 ? -14.552 -14.040 17.250 1.00 97.06 106 ASN A CA 1
ATOM 814 C C . ASN A 1 106 ? -13.569 -13.474 18.293 1.00 97.06 106 ASN A C 1
ATOM 816 O O . ASN A 1 106 ? -13.259 -14.132 19.283 1.00 97.06 106 ASN A O 1
ATOM 820 N N . ASN A 1 107 ? -13.073 -12.255 18.057 1.00 97.00 107 ASN A N 1
ATOM 821 C CA . ASN A 1 107 ? -12.099 -11.533 18.892 1.00 97.00 107 ASN A CA 1
ATOM 822 C C . ASN A 1 107 ? -10.674 -12.110 18.951 1.00 97.00 107 ASN A C 1
ATOM 824 O O . ASN A 1 107 ? -9.802 -11.440 19.502 1.00 97.00 107 ASN A O 1
ATOM 828 N N . ALA A 1 108 ? -10.398 -13.283 18.377 1.00 97.25 108 ALA A N 1
ATOM 829 C CA . ALA A 1 108 ? -9.052 -13.856 18.328 1.00 97.25 108 ALA A CA 1
ATOM 830 C C . ALA A 1 108 ? -8.371 -13.552 16.981 1.00 97.25 108 ALA A C 1
ATOM 832 O O . ALA A 1 108 ? -9.028 -13.666 15.942 1.00 97.25 108 ALA A O 1
ATOM 833 N N . PRO A 1 109 ? -7.088 -13.148 16.959 1.00 97.75 109 PRO A N 1
ATOM 834 C CA . PRO A 1 109 ? -6.368 -12.924 15.714 1.00 97.75 109 PRO A CA 1
ATOM 835 C C . PRO A 1 109 ? -6.089 -14.263 15.023 1.00 97.75 109 PRO A C 1
ATOM 837 O O . PRO A 1 109 ? -5.802 -15.270 15.672 1.00 97.75 109 PRO A O 1
ATOM 840 N N . VAL A 1 110 ? -6.167 -14.278 13.696 1.00 98.50 110 VAL A N 1
ATOM 841 C CA . VAL A 1 110 ? -5.750 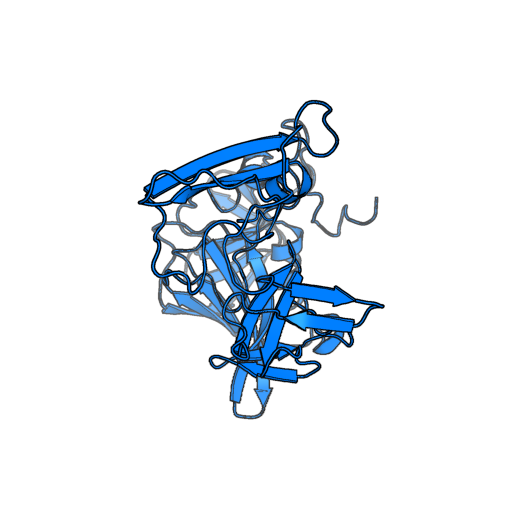-15.435 12.891 1.00 98.50 110 VAL A CA 1
ATOM 842 C C . VAL A 1 110 ? -4.236 -15.430 12.680 1.00 98.50 110 VAL A C 1
ATOM 844 O O . VAL A 1 110 ? -3.614 -14.372 12.637 1.00 98.50 110 VAL A O 1
ATOM 847 N N . THR A 1 111 ? -3.651 -16.611 12.493 1.00 98.25 111 THR A N 1
ATOM 848 C CA . THR A 1 111 ? -2.229 -16.800 12.165 1.00 98.25 111 THR A CA 1
ATOM 849 C C . THR A 1 111 ? -2.077 -17.678 10.916 1.00 98.25 111 THR A C 1
ATOM 851 O O . THR A 1 111 ? -3.028 -18.335 10.471 1.00 98.25 111 THR A O 1
ATOM 854 N N . GLY A 1 112 ? -0.884 -17.682 10.320 1.00 98.50 112 GLY A N 1
ATOM 855 C CA . GLY A 1 112 ? -0.553 -18.479 9.141 1.00 98.50 112 GLY A CA 1
ATOM 856 C C . GLY A 1 112 ? -1.292 -18.047 7.872 1.00 98.50 112 GLY A C 1
ATOM 857 O O . GLY A 1 112 ? -1.699 -16.895 7.717 1.00 98.50 112 GLY A O 1
ATOM 858 N N . TRP A 1 113 ? -1.446 -18.984 6.933 1.00 98.56 113 TRP A N 1
ATOM 859 C CA . TRP A 1 113 ? -2.127 -18.748 5.659 1.00 98.56 113 TRP A CA 1
ATOM 860 C C . TRP A 1 113 ? -3.647 -18.695 5.819 1.00 98.56 113 TRP A C 1
ATOM 862 O O . TRP A 1 113 ? -4.250 -19.650 6.301 1.00 98.56 113 TRP A O 1
ATOM 872 N N . GLN A 1 114 ? -4.271 -17.622 5.334 1.00 98.69 114 GLN A N 1
ATOM 873 C CA . GLN A 1 114 ? -5.716 -17.406 5.415 1.00 98.69 114 GLN A CA 1
ATOM 874 C C . GLN A 1 114 ? -6.284 -16.924 4.082 1.00 98.69 114 GLN A C 1
ATOM 876 O O . GLN A 1 114 ? -5.705 -16.056 3.426 1.00 98.69 114 GLN A O 1
ATOM 881 N N . TYR A 1 115 ? -7.445 -17.457 3.703 1.00 98.44 115 TYR A N 1
ATOM 882 C CA . TYR A 1 115 ? -8.191 -17.010 2.527 1.00 98.44 115 TYR A CA 1
ATOM 883 C C . TYR A 1 115 ? -9.242 -15.990 2.955 1.00 98.44 115 TYR A C 1
ATOM 885 O O . TYR A 1 115 ? -10.198 -16.338 3.646 1.00 98.44 115 TYR A O 1
ATOM 893 N N . ILE A 1 116 ? -9.058 -14.728 2.568 1.00 98.38 116 ILE A N 1
ATOM 894 C CA . ILE A 1 116 ? -9.924 -13.615 2.978 1.00 98.38 116 ILE A CA 1
ATOM 895 C C . ILE A 1 116 ? -10.171 -12.725 1.760 1.00 98.38 116 ILE A C 1
ATOM 897 O O . ILE A 1 116 ? -9.232 -12.324 1.072 1.00 98.38 116 ILE A O 1
ATOM 901 N N . ASP A 1 117 ? -11.438 -12.414 1.482 1.00 95.56 117 ASP A N 1
ATOM 902 C CA . ASP A 1 117 ? -11.857 -11.516 0.395 1.00 95.56 117 ASP A CA 1
ATOM 903 C C . ASP A 1 117 ? -11.258 -11.865 -0.988 1.00 95.56 117 ASP A C 1
ATOM 905 O O . ASP A 1 117 ? -10.945 -10.977 -1.782 1.00 95.56 117 ASP A O 1
ATOM 909 N N . GLY A 1 118 ? -11.074 -13.161 -1.271 1.00 96.56 118 GLY A N 1
ATOM 910 C CA . GLY A 1 118 ? -10.535 -13.663 -2.544 1.00 96.56 118 GLY A CA 1
ATOM 911 C C . GLY A 1 118 ? -9.005 -13.674 -2.660 1.00 96.56 118 GLY A C 1
ATOM 912 O O . GLY A 1 118 ? -8.487 -14.058 -3.705 1.00 96.56 118 GLY A O 1
ATOM 913 N N . PHE A 1 119 ? -8.281 -13.296 -1.605 1.00 98.38 119 PHE A N 1
ATOM 914 C CA . PHE A 1 119 ? -6.818 -13.345 -1.549 1.00 98.38 119 PHE A CA 1
ATOM 915 C C . PHE A 1 119 ? -6.334 -14.329 -0.490 1.00 98.38 119 PHE A C 1
ATOM 917 O O . PHE A 1 119 ? -7.054 -14.645 0.458 1.00 98.38 119 PHE A O 1
ATOM 924 N N . LYS A 1 120 ? -5.087 -14.780 -0.637 1.00 98.44 120 LYS A N 1
ATOM 925 C CA . LYS A 1 120 ? -4.406 -15.632 0.336 1.00 98.44 120 LYS A CA 1
ATOM 926 C C . LYS A 1 120 ? -3.338 -14.824 1.074 1.00 98.44 120 LYS A C 1
ATOM 928 O O . LYS A 1 120 ? -2.278 -14.534 0.523 1.00 98.44 120 LYS A O 1
ATOM 933 N N . TYR A 1 121 ? -3.642 -14.450 2.310 1.00 98.69 121 TYR A N 1
ATOM 934 C CA . TYR A 1 121 ? -2.783 -13.653 3.183 1.00 98.69 121 TYR A CA 1
ATOM 935 C C . TYR A 1 121 ? -1.977 -14.533 4.129 1.00 98.69 121 TYR A C 1
ATOM 937 O O . TYR A 1 121 ? -2.417 -15.630 4.471 1.00 98.69 121 TYR A O 1
ATOM 945 N N . TYR A 1 122 ? -0.835 -14.026 4.588 1.00 98.62 122 TYR A N 1
ATOM 946 C CA . TYR A 1 122 ? -0.056 -14.658 5.643 1.00 98.62 122 TYR A CA 1
ATOM 947 C C . TYR A 1 122 ? 0.013 -13.760 6.876 1.00 98.62 122 TYR A C 1
ATOM 949 O O . TYR A 1 122 ? 0.369 -12.584 6.780 1.00 98.62 122 TYR A O 1
ATOM 957 N N . PHE A 1 123 ? -0.299 -14.337 8.029 1.00 98.50 123 PHE A N 1
ATOM 958 C CA . PHE A 1 123 ? -0.174 -13.707 9.336 1.00 98.50 123 PHE A CA 1
ATOM 959 C C . PHE A 1 123 ? 0.930 -14.412 10.125 1.00 98.50 123 PHE A C 1
ATOM 961 O O . PHE A 1 123 ? 1.005 -15.643 10.115 1.00 98.50 123 PHE A O 1
ATOM 968 N N . ASP A 1 124 ? 1.800 -13.654 10.783 1.00 97.06 124 ASP A N 1
ATOM 969 C CA . ASP A 1 124 ? 2.856 -14.228 11.617 1.00 97.06 124 ASP A CA 1
ATOM 970 C C . ASP A 1 124 ? 2.301 -14.869 12.906 1.00 97.06 124 ASP A C 1
ATOM 972 O O . ASP A 1 124 ? 1.091 -14.925 13.136 1.00 97.06 124 ASP A O 1
ATOM 976 N N . GLU A 1 125 ? 3.190 -15.388 13.754 1.00 95.62 125 GLU A N 1
ATOM 977 C CA . GLU A 1 125 ? 2.826 -16.061 15.009 1.00 95.62 125 GLU A CA 1
ATOM 978 C C . GLU A 1 125 ? 2.130 -15.133 16.019 1.00 95.62 125 GLU A C 1
ATOM 980 O O . GLU A 1 125 ? 1.408 -15.609 16.893 1.00 95.62 125 GLU A O 1
ATOM 985 N N . THR A 1 126 ? 2.297 -13.813 15.879 1.00 94.56 126 THR A N 1
ATOM 986 C CA . THR A 1 126 ? 1.616 -12.796 16.697 1.00 94.56 126 THR A CA 1
ATOM 987 C C . THR A 1 126 ? 0.255 -12.390 16.120 1.00 94.56 126 THR A C 1
ATOM 989 O O . THR A 1 126 ? -0.491 -11.633 16.742 1.00 94.56 126 THR A O 1
ATOM 992 N N . GLY A 1 127 ? -0.088 -12.899 14.931 1.00 96.88 127 GLY A N 1
ATOM 993 C CA . GLY A 1 127 ? -1.307 -12.574 14.197 1.00 96.88 127 GLY A CA 1
ATOM 994 C C . GLY A 1 127 ? -1.207 -11.310 13.346 1.00 96.88 127 GLY A C 1
ATOM 995 O O . GLY A 1 127 ? -2.217 -10.865 12.794 1.00 96.88 127 GLY A O 1
ATOM 996 N N . LYS A 1 128 ? -0.016 -10.717 13.219 1.00 96.81 128 LYS A N 1
ATOM 997 C CA . LYS A 1 128 ? 0.213 -9.546 12.373 1.00 96.81 128 LYS A CA 1
ATOM 998 C C . LYS A 1 128 ? 0.305 -9.970 10.909 1.00 96.81 128 LYS A C 1
ATOM 1000 O O . LYS A 1 128 ? 1.014 -10.907 10.551 1.00 96.81 128 LYS A O 1
ATOM 1005 N N . LEU A 1 129 ? -0.408 -9.254 10.044 1.00 98.12 129 LEU A N 1
ATOM 1006 C CA . LEU A 1 129 ? -0.360 -9.435 8.597 1.00 98.12 129 LEU A CA 1
ATOM 1007 C C . LEU A 1 129 ? 1.023 -9.055 8.065 1.00 98.12 129 LEU A C 1
ATOM 1009 O O . LEU A 1 129 ? 1.472 -7.921 8.251 1.00 98.12 129 LEU A O 1
ATOM 1013 N N . LEU A 1 130 ? 1.646 -9.964 7.319 1.00 97.88 130 LEU A N 1
ATOM 1014 C CA . LEU A 1 130 ? 2.850 -9.658 6.558 1.00 97.88 130 LEU A CA 1
ATOM 1015 C C . LEU A 1 130 ? 2.476 -9.132 5.170 1.00 97.88 130 LEU A C 1
ATOM 1017 O O . LEU A 1 130 ? 1.668 -9.727 4.459 1.00 97.88 130 LEU A O 1
ATOM 1021 N N . THR A 1 131 ? 3.067 -8.000 4.793 1.00 96.19 131 THR A N 1
ATOM 1022 C CA . THR A 1 131 ? 2.851 -7.331 3.496 1.00 96.19 131 THR A CA 1
ATOM 1023 C C . THR A 1 131 ? 4.036 -7.463 2.542 1.00 96.19 131 THR A C 1
ATOM 1025 O O . THR A 1 131 ? 3.918 -7.114 1.366 1.00 96.19 131 THR A O 1
ATOM 1028 N N . ASP A 1 132 ? 5.153 -7.988 3.046 1.00 96.06 132 ASP A N 1
ATOM 1029 C CA . ASP A 1 132 ? 6.291 -8.462 2.275 1.00 96.06 132 ASP A CA 1
ATOM 1030 C C . ASP A 1 132 ? 6.417 -9.973 2.476 1.00 96.06 132 ASP A C 1
ATOM 1032 O O . ASP A 1 132 ? 6.811 -10.444 3.545 1.00 96.06 132 ASP A O 1
ATOM 1036 N N . LEU A 1 133 ? 6.039 -10.733 1.450 1.00 96.94 133 LEU A N 1
ATOM 1037 C CA . LEU A 1 133 ? 6.071 -12.192 1.482 1.00 96.94 133 LEU A CA 1
ATOM 1038 C C . LEU A 1 133 ? 7.295 -12.780 0.783 1.00 96.94 133 LEU A C 1
ATOM 1040 O O . LEU A 1 133 ? 7.382 -14.002 0.692 1.00 96.94 133 LEU A O 1
ATOM 1044 N N . GLU A 1 134 ? 8.248 -11.971 0.312 1.00 94.50 134 GLU A N 1
ATOM 1045 C CA . GLU A 1 134 ? 9.458 -12.491 -0.343 1.00 94.50 134 GLU A CA 1
ATOM 1046 C C . GLU A 1 134 ? 10.202 -13.541 0.506 1.00 94.50 134 GLU A C 1
ATOM 1048 O O . GLU A 1 134 ? 10.542 -14.585 -0.052 1.00 94.50 134 GLU A O 1
ATOM 1053 N N . PRO A 1 135 ? 10.370 -13.385 1.837 1.00 94.50 135 PRO A N 1
ATOM 1054 C CA . PRO A 1 135 ? 10.995 -14.418 2.670 1.00 94.50 135 PRO A CA 1
ATOM 1055 C C . PRO A 1 135 ? 10.203 -15.733 2.769 1.00 94.50 135 PRO A C 1
ATOM 1057 O O . PRO A 1 135 ? 10.751 -16.744 3.199 1.00 94.50 135 PRO A O 1
ATOM 1060 N N . ILE A 1 136 ? 8.916 -15.723 2.410 1.00 93.88 136 ILE A N 1
ATOM 1061 C CA . ILE A 1 136 ? 7.987 -16.847 2.592 1.00 93.88 136 ILE A CA 1
ATOM 1062 C C . ILE A 1 136 ? 7.726 -17.565 1.270 1.00 93.88 136 ILE A C 1
ATOM 1064 O O . ILE A 1 136 ? 7.763 -18.792 1.214 1.00 93.88 136 ILE A O 1
ATOM 1068 N N . VAL A 1 137 ? 7.432 -16.811 0.209 1.00 93.50 137 VAL A N 1
ATOM 1069 C CA . VAL A 1 137 ? 7.095 -17.366 -1.112 1.00 93.50 137 VAL A CA 1
ATOM 1070 C C . VAL A 1 137 ? 8.284 -17.375 -2.071 1.00 93.50 137 VAL A C 1
ATOM 1072 O O . VAL A 1 137 ? 8.213 -18.008 -3.123 1.00 93.50 137 VAL A O 1
ATOM 1075 N N . GLY A 1 138 ? 9.377 -16.695 -1.718 1.00 92.19 138 GLY A N 1
ATOM 1076 C CA . GLY A 1 138 ? 10.535 -16.504 -2.582 1.00 92.19 138 GLY A CA 1
ATOM 1077 C C . GLY A 1 138 ? 10.293 -15.488 -3.702 1.00 92.19 138 GLY A C 1
ATOM 1078 O O . GLY A 1 138 ? 9.278 -14.792 -3.757 1.00 92.19 138 GLY A O 1
ATOM 1079 N N . ASN A 1 139 ? 11.253 -15.406 -4.623 1.00 89.75 139 ASN A N 1
ATOM 1080 C CA . ASN A 1 139 ? 11.279 -14.420 -5.708 1.00 89.75 139 ASN A CA 1
ATOM 1081 C C . ASN A 1 139 ? 11.358 -15.045 -7.117 1.00 89.75 139 ASN A C 1
ATOM 1083 O O . ASN A 1 139 ? 11.569 -14.342 -8.101 1.00 89.75 139 ASN A O 1
ATOM 1087 N N . SER A 1 140 ? 11.173 -16.363 -7.238 1.00 84.12 140 SER A N 1
ATOM 1088 C CA . SER A 1 140 ? 11.381 -17.094 -8.500 1.00 84.12 140 SER A CA 1
ATOM 1089 C C . SER A 1 140 ? 10.202 -17.036 -9.485 1.00 84.12 140 SER A C 1
ATOM 1091 O O . SER A 1 140 ? 10.322 -17.528 -10.607 1.00 84.12 140 SER A O 1
ATOM 1093 N N . GLY A 1 141 ? 9.074 -16.430 -9.101 1.00 85.25 141 GLY A N 1
ATOM 1094 C CA . GLY A 1 141 ? 7.862 -16.383 -9.919 1.00 85.25 141 GLY A CA 1
ATOM 1095 C C . GLY A 1 141 ? 7.232 -17.770 -10.174 1.00 85.25 141 GLY A C 1
ATOM 1096 O O . GLY A 1 141 ? 7.592 -18.745 -9.514 1.00 85.25 141 GLY A O 1
ATOM 1097 N N . PRO A 1 142 ? 6.277 -17.885 -11.116 1.00 93.50 142 PRO A N 1
ATOM 1098 C CA . PRO A 1 142 ? 5.756 -16.811 -11.959 1.00 93.50 142 PRO A CA 1
ATOM 1099 C C . PRO A 1 142 ? 5.018 -15.749 -11.137 1.00 93.50 142 PRO A C 1
ATOM 1101 O O . PRO A 1 142 ? 4.412 -16.050 -10.108 1.00 93.50 142 PRO A O 1
ATOM 1104 N N . PHE A 1 143 ? 5.048 -14.506 -11.619 1.00 97.81 143 PHE A N 1
ATOM 1105 C CA . PHE A 1 143 ? 4.323 -13.389 -11.018 1.00 97.81 143 PHE A CA 1
ATOM 1106 C C . PHE A 1 143 ? 3.312 -12.783 -11.991 1.00 97.81 143 PHE A C 1
ATOM 1108 O O . PHE A 1 143 ? 3.446 -12.899 -13.210 1.00 97.81 143 PHE A O 1
ATOM 1115 N N . LEU A 1 144 ? 2.320 -12.094 -11.433 1.00 98.56 144 LEU A N 1
ATOM 1116 C CA . LEU A 1 144 ? 1.429 -11.181 -12.137 1.00 98.56 144 LEU A CA 1
ATOM 1117 C C . LEU A 1 144 ? 1.589 -9.785 -11.536 1.00 98.56 144 LEU A C 1
ATOM 1119 O O . LEU A 1 144 ? 1.541 -9.617 -10.319 1.00 98.56 144 LEU A O 1
ATOM 1123 N N . ILE A 1 145 ? 1.750 -8.778 -12.391 1.00 98.75 145 ILE A N 1
ATOM 1124 C CA . ILE A 1 145 ? 1.815 -7.374 -11.984 1.00 98.75 145 ILE A CA 1
ATOM 1125 C C . ILE A 1 145 ? 0.422 -6.773 -12.143 1.00 98.75 145 ILE A C 1
ATOM 1127 O O . ILE A 1 145 ? -0.160 -6.799 -13.226 1.00 98.75 145 ILE A O 1
ATOM 1131 N N . SER A 1 146 ? -0.119 -6.211 -11.072 1.00 98.69 146 SER A N 1
ATOM 1132 C CA . SER A 1 146 ? -1.428 -5.565 -11.055 1.00 98.69 146 SER A CA 1
ATOM 1133 C C . SER A 1 146 ? -1.257 -4.096 -10.692 1.00 98.69 146 SER A C 1
ATOM 1135 O O . SER A 1 146 ? -0.661 -3.785 -9.668 1.00 98.69 146 SER A O 1
ATOM 1137 N N . ILE A 1 147 ? -1.739 -3.179 -11.527 1.00 98.62 147 ILE A N 1
ATOM 1138 C CA . ILE A 1 147 ? -1.523 -1.736 -11.383 1.00 98.62 147 ILE A CA 1
ATOM 1139 C C . ILE A 1 147 ? -2.880 -1.052 -11.297 1.00 98.62 147 ILE A C 1
ATOM 1141 O O . ILE A 1 147 ? -3.593 -0.915 -12.294 1.00 98.62 147 ILE A O 1
ATOM 1145 N N . ASN A 1 148 ? -3.224 -0.595 -10.098 1.00 98.25 148 ASN A N 1
ATOM 1146 C CA . ASN A 1 148 ? -4.348 0.296 -9.889 1.00 98.25 148 ASN A CA 1
ATOM 1147 C C . ASN A 1 148 ? -3.908 1.731 -10.197 1.00 98.25 148 ASN A C 1
ATOM 1149 O O . ASN A 1 148 ? -3.259 2.390 -9.382 1.00 98.25 148 ASN A O 1
ATOM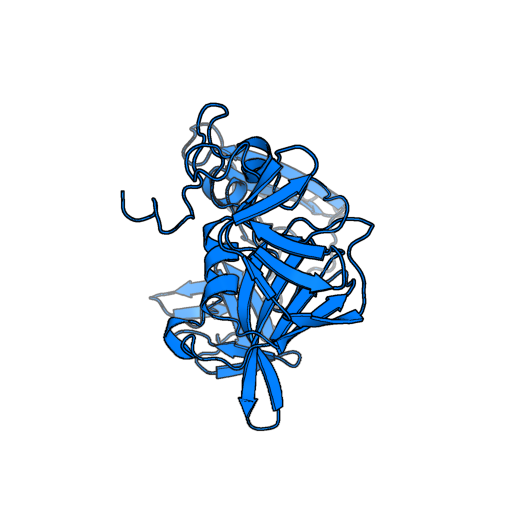 1153 N N . LYS A 1 149 ? -4.285 2.204 -11.383 1.00 96.00 149 LYS A N 1
ATOM 1154 C CA . LYS A 1 149 ? -3.997 3.551 -11.875 1.00 96.00 149 LYS A CA 1
ATOM 1155 C C . LYS A 1 149 ? -4.678 4.618 -11.014 1.00 96.00 149 LYS A C 1
ATOM 1157 O O . LYS A 1 149 ? -4.018 5.549 -10.571 1.00 96.00 149 LYS A O 1
ATOM 1162 N N . GLN A 1 150 ? -5.966 4.444 -10.706 1.00 96.00 150 GLN A N 1
ATOM 1163 C CA . GLN A 1 150 ? -6.741 5.391 -9.891 1.00 96.00 150 GLN A CA 1
ATOM 1164 C C . GLN A 1 150 ? -6.123 5.626 -8.507 1.00 96.00 150 GLN A C 1
ATOM 1166 O O . GLN A 1 150 ? -6.152 6.745 -8.003 1.00 96.00 150 GLN A O 1
ATOM 1171 N N . MET A 1 151 ? -5.573 4.577 -7.894 1.00 96.31 151 MET A N 1
ATOM 1172 C CA . MET A 1 151 ? -5.003 4.653 -6.548 1.00 96.31 151 MET A CA 1
ATOM 1173 C C . MET A 1 151 ? -3.483 4.664 -6.532 1.00 96.31 151 MET A C 1
ATOM 1175 O O . MET A 1 151 ? -2.919 4.596 -5.445 1.00 96.31 151 MET A O 1
ATOM 1179 N N . ASN A 1 152 ? -2.808 4.767 -7.682 1.00 97.12 152 ASN A N 1
ATOM 1180 C CA . ASN A 1 152 ? -1.350 4.866 -7.728 1.00 97.12 152 ASN A CA 1
ATOM 1181 C C . ASN A 1 152 ? -0.667 3.734 -6.926 1.00 97.12 152 ASN A C 1
ATOM 1183 O O . ASN A 1 152 ? 0.204 3.958 -6.085 1.00 97.12 152 ASN A O 1
ATOM 1187 N N . CYS A 1 153 ? -1.115 2.498 -7.165 1.00 97.94 153 CYS A N 1
ATOM 1188 C CA . CYS A 1 153 ? -0.736 1.322 -6.385 1.00 97.94 153 CYS A CA 1
ATOM 1189 C C . CYS A 1 153 ? -0.428 0.136 -7.310 1.00 97.94 153 CYS A C 1
ATOM 1191 O O . CYS A 1 153 ? -1.260 -0.238 -8.137 1.00 97.94 153 CYS A O 1
ATOM 1193 N N . MET A 1 154 ? 0.759 -0.453 -7.177 1.00 98.69 154 MET A N 1
ATOM 1194 C CA . MET A 1 154 ? 1.153 -1.670 -7.888 1.00 98.69 154 MET A CA 1
ATOM 1195 C C . MET A 1 154 ? 1.230 -2.831 -6.903 1.00 98.69 154 MET A C 1
ATOM 1197 O O . MET A 1 154 ? 1.907 -2.709 -5.895 1.00 98.69 154 MET A O 1
ATOM 1201 N N . THR A 1 155 ? 0.615 -3.969 -7.206 1.00 98.75 155 THR A N 1
ATOM 1202 C CA . THR A 1 155 ? 0.732 -5.203 -6.420 1.00 98.75 155 THR A CA 1
ATOM 1203 C C . THR A 1 155 ? 1.300 -6.320 -7.283 1.00 98.75 155 THR A C 1
ATOM 1205 O O . THR A 1 155 ? 0.853 -6.536 -8.412 1.00 98.75 155 THR A O 1
ATOM 1208 N N . ILE A 1 156 ? 2.270 -7.043 -6.733 1.00 98.62 156 ILE A N 1
ATOM 1209 C CA . ILE A 1 156 ? 2.831 -8.257 -7.319 1.00 98.62 156 ILE A CA 1
ATOM 1210 C C . ILE A 1 156 ? 2.110 -9.454 -6.714 1.00 98.62 156 ILE A C 1
ATOM 1212 O O . ILE A 1 156 ? 2.069 -9.600 -5.493 1.00 98.62 156 ILE A O 1
ATOM 1216 N N . PHE A 1 157 ? 1.558 -10.314 -7.562 1.00 98.62 157 PHE A N 1
ATOM 1217 C CA . PHE A 1 157 ? 0.877 -11.531 -7.142 1.00 98.62 157 PHE A CA 1
ATOM 1218 C C . PHE A 1 157 ? 1.674 -12.775 -7.516 1.00 98.62 157 PHE A C 1
ATOM 1220 O O . PHE A 1 157 ? 2.134 -12.889 -8.651 1.00 98.62 157 PHE A O 1
ATOM 1227 N N . ALA A 1 158 ? 1.775 -13.724 -6.587 1.00 98.06 158 ALA A N 1
ATOM 1228 C CA . ALA A 1 158 ? 2.226 -15.088 -6.839 1.00 98.06 158 ALA A CA 1
ATOM 1229 C C . ALA A 1 158 ? 1.030 -16.020 -7.048 1.00 98.06 158 ALA A C 1
ATOM 1231 O O . ALA A 1 158 ? -0.094 -15.745 -6.607 1.00 98.06 158 ALA A O 1
ATOM 1232 N N . GLN A 1 159 ? 1.290 -17.130 -7.732 1.00 96.19 159 GLN A N 1
ATOM 1233 C CA . GLN A 1 159 ? 0.301 -18.163 -7.992 1.00 96.19 159 GLN A CA 1
ATOM 1234 C C . GLN A 1 159 ? 0.086 -19.058 -6.763 1.00 96.19 159 GLN A C 1
ATOM 1236 O O . GLN A 1 159 ? 1.040 -19.537 -6.156 1.00 96.19 159 GLN A O 1
ATOM 1241 N N . ASP A 1 160 ? -1.173 -19.345 -6.443 1.00 96.31 160 ASP A N 1
ATOM 1242 C CA . ASP A 1 160 ? -1.587 -20.324 -5.437 1.00 96.31 160 ASP A CA 1
ATOM 1243 C C . ASP A 1 160 ? -2.150 -21.579 -6.119 1.00 96.31 160 ASP A C 1
ATOM 1245 O O . ASP A 1 160 ? -3.360 -21.790 -6.197 1.00 96.31 160 ASP A O 1
ATOM 1249 N N . GLY A 1 161 ? -1.268 -22.395 -6.701 1.00 93.44 161 GLY A N 1
ATOM 1250 C CA . GLY A 1 161 ? -1.665 -23.604 -7.427 1.00 93.44 161 GLY A CA 1
ATOM 1251 C C . GLY A 1 161 ? -2.745 -23.333 -8.485 1.00 93.44 161 GLY A C 1
ATOM 1252 O O . GLY A 1 161 ? -2.577 -22.484 -9.364 1.00 93.44 161 GLY A O 1
ATOM 1253 N N . ALA A 1 162 ? -3.868 -24.051 -8.399 1.00 95.44 162 ALA A N 1
ATOM 1254 C CA . ALA A 1 162 ? -4.999 -23.901 -9.318 1.00 95.44 162 ALA A CA 1
ATOM 1255 C C . ALA A 1 162 ? -5.873 -22.658 -9.048 1.00 95.44 162 ALA A C 1
ATOM 1257 O O . ALA A 1 162 ? -6.683 -22.301 -9.900 1.00 95.44 162 ALA A O 1
ATOM 1258 N N . ASN A 1 163 ? -5.695 -21.973 -7.912 1.00 95.94 163 ASN A N 1
ATOM 1259 C CA . ASN A 1 163 ? -6.468 -20.777 -7.553 1.00 95.94 163 ASN A CA 1
ATOM 1260 C C . ASN A 1 163 ? -5.984 -19.511 -8.284 1.00 95.94 163 ASN A C 1
ATOM 1262 O O . ASN A 1 163 ? -6.579 -18.444 -8.147 1.00 95.94 163 ASN A O 1
ATOM 1266 N N . GLY A 1 164 ? -4.913 -19.616 -9.076 1.00 96.75 164 GLY A N 1
ATOM 1267 C CA . GLY A 1 164 ? -4.363 -18.504 -9.844 1.00 96.75 164 GLY A CA 1
ATOM 1268 C C . GLY A 1 164 ? -3.568 -17.518 -8.987 1.00 96.75 164 GLY A C 1
ATOM 1269 O O . GLY A 1 164 ? -3.058 -17.858 -7.922 1.00 96.75 164 GLY A O 1
ATOM 1270 N N . PHE A 1 165 ? -3.411 -16.292 -9.484 1.00 98.06 165 PHE A N 1
ATOM 1271 C CA . PHE A 1 165 ? -2.565 -15.256 -8.883 1.00 98.06 165 PHE A CA 1
ATOM 1272 C C . PHE A 1 165 ? -3.284 -14.507 -7.753 1.00 98.06 165 PHE A C 1
ATOM 1274 O O . PHE A 1 165 ? -3.760 -13.390 -7.951 1.00 98.06 165 PHE A O 1
ATOM 1281 N N . ILE A 1 166 ? -3.378 -15.132 -6.576 1.00 98.06 166 ILE A N 1
ATOM 1282 C CA . ILE A 1 166 ? -4.132 -14.602 -5.424 1.00 98.06 166 ILE A CA 1
ATOM 1283 C C . ILE A 1 166 ? -3.287 -14.346 -4.169 1.00 98.06 166 ILE A C 1
ATOM 1285 O O . ILE A 1 166 ? -3.837 -13.921 -3.154 1.00 98.06 166 ILE A O 1
ATOM 1289 N N . ILE A 1 167 ? -1.970 -14.583 -4.214 1.00 98.44 167 ILE A N 1
ATOM 1290 C CA . ILE A 1 167 ? -1.059 -14.285 -3.097 1.00 98.44 167 ILE A CA 1
ATOM 1291 C C . ILE A 1 167 ? -0.416 -12.912 -3.334 1.00 98.44 167 ILE A C 1
ATOM 1293 O O . ILE A 1 167 ? 0.455 -12.815 -4.200 1.00 98.44 167 ILE A O 1
ATOM 1297 N N . PRO A 1 168 ? -0.813 -11.845 -2.619 1.00 98.12 168 PRO A N 1
ATOM 1298 C CA . PRO A 1 168 ? -0.189 -10.531 -2.749 1.00 98.12 168 PRO A CA 1
ATOM 1299 C C . PRO A 1 168 ? 1.192 -10.504 -2.091 1.00 98.12 168 PRO A C 1
ATOM 1301 O O . PRO A 1 168 ? 1.321 -10.363 -0.878 1.00 98.12 168 PRO A O 1
ATOM 1304 N N . VAL A 1 169 ? 2.233 -10.636 -2.909 1.00 98.06 169 VAL A N 1
ATOM 1305 C CA . VAL A 1 169 ? 3.623 -10.780 -2.459 1.00 98.06 169 VAL A CA 1
ATOM 1306 C C . VAL A 1 169 ? 4.161 -9.474 -1.898 1.00 98.06 169 VAL A C 1
ATOM 1308 O O . VAL A 1 169 ? 4.715 -9.465 -0.804 1.00 98.06 169 VAL A O 1
ATOM 1311 N N . LYS A 1 170 ? 3.997 -8.387 -2.658 1.00 95.88 170 LYS A N 1
ATOM 1312 C CA . LYS A 1 170 ? 4.427 -7.029 -2.307 1.00 95.88 170 LYS A CA 1
ATOM 1313 C C . LYS A 1 170 ? 3.544 -6.001 -2.997 1.00 95.88 170 LYS A C 1
ATOM 1315 O O . LYS A 1 170 ? 2.975 -6.272 -4.059 1.00 95.88 170 LYS A O 1
ATOM 1320 N N . THR A 1 171 ? 3.491 -4.806 -2.419 1.00 97.62 171 THR A N 1
ATOM 1321 C CA . THR A 1 171 ? 2.809 -3.652 -3.004 1.00 97.62 171 THR A CA 1
ATOM 1322 C C . THR A 1 171 ? 3.728 -2.437 -2.993 1.00 97.62 171 THR A C 1
ATOM 1324 O O . THR A 1 171 ? 4.363 -2.155 -1.982 1.00 97.62 171 THR A O 1
ATOM 1327 N N . TYR A 1 172 ? 3.749 -1.694 -4.097 1.00 98.06 172 TYR A N 1
ATOM 1328 C CA . TYR A 1 172 ? 4.557 -0.497 -4.296 1.00 98.06 172 TYR A CA 1
ATOM 1329 C C . TYR A 1 172 ? 3.685 0.733 -4.537 1.00 98.06 172 TYR A C 1
ATOM 1331 O O . TYR A 1 172 ? 2.656 0.669 -5.225 1.00 98.06 172 TYR A O 1
ATOM 1339 N N . LEU A 1 173 ? 4.124 1.871 -3.998 1.00 97.75 173 LEU A N 1
ATOM 1340 C CA . LEU A 1 173 ? 3.602 3.171 -4.400 1.00 97.75 173 LEU A CA 1
ATOM 1341 C C . LEU A 1 173 ? 4.064 3.455 -5.829 1.00 97.75 173 LEU A C 1
ATOM 1343 O O . LEU A 1 173 ? 5.235 3.279 -6.152 1.00 97.75 173 LEU A O 1
ATOM 1347 N N . THR A 1 174 ? 3.163 3.940 -6.677 1.00 97.06 174 THR A N 1
ATOM 1348 C CA . THR A 1 174 ? 3.515 4.326 -8.044 1.00 97.06 174 THR A CA 1
ATOM 1349 C C . THR A 1 174 ? 2.937 5.680 -8.430 1.00 97.06 174 THR A C 1
ATOM 1351 O O . THR A 1 174 ? 1.927 6.096 -7.886 1.00 97.06 174 THR A O 1
ATOM 1354 N N . SER A 1 175 ? 3.552 6.373 -9.388 1.00 96.12 175 SER A N 1
ATOM 1355 C CA . SER A 1 175 ? 2.903 7.461 -10.128 1.00 96.12 175 SER A CA 1
ATOM 1356 C C . SER A 1 175 ? 2.548 6.995 -11.534 1.00 96.12 175 SER A C 1
ATOM 1358 O O . SER A 1 175 ? 3.439 6.799 -12.369 1.00 96.12 175 SER A O 1
ATOM 1360 N N . THR A 1 176 ? 1.252 6.880 -11.805 1.00 94.50 176 THR A N 1
ATOM 1361 C CA . THR A 1 176 ? 0.700 6.672 -13.150 1.00 94.50 176 THR A CA 1
ATOM 1362 C C . THR A 1 176 ? 0.301 8.004 -13.799 1.00 94.50 176 THR A C 1
ATOM 1364 O O . THR A 1 176 ? 0.509 9.072 -13.217 1.00 94.50 176 THR A O 1
ATOM 1367 N N . GLY A 1 177 ? -0.202 7.960 -15.033 1.00 89.62 177 GLY A N 1
ATOM 1368 C CA . GLY A 1 177 ? -0.583 9.140 -15.807 1.00 89.62 177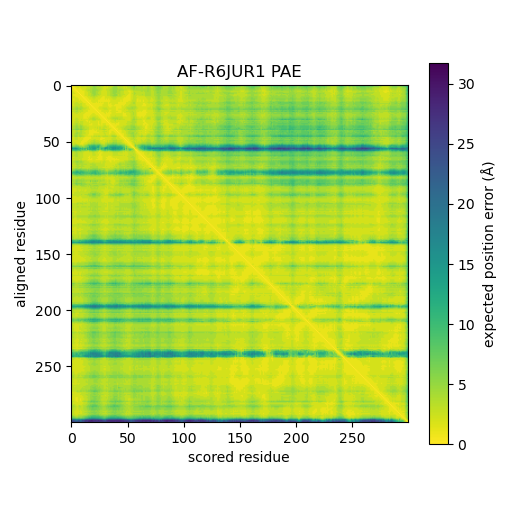 GLY A CA 1
ATOM 1369 C C . GLY A 1 177 ? -1.877 8.937 -16.588 1.00 89.62 177 GLY A C 1
ATOM 1370 O O . GLY A 1 177 ? -2.294 7.790 -16.787 1.00 89.62 177 GLY A O 1
ATOM 1371 N N . PRO A 1 178 ? -2.527 10.008 -17.072 1.00 89.25 178 PRO A N 1
ATOM 1372 C CA . PRO A 1 178 ? -3.781 9.907 -17.812 1.00 89.25 178 PRO A CA 1
ATOM 1373 C C . PRO A 1 178 ? -3.668 8.994 -19.042 1.00 89.25 178 PRO A C 1
ATOM 1375 O O . PRO A 1 178 ? -4.609 8.239 -19.294 1.00 89.25 178 PRO A O 1
ATOM 1378 N N . ASP A 1 179 ? -2.506 8.925 -19.700 1.00 93.88 179 ASP A N 1
ATOM 1379 C CA . ASP A 1 179 ? -2.303 8.064 -20.872 1.00 93.88 179 ASP A CA 1
ATOM 1380 C C . ASP A 1 179 ? -1.925 6.616 -20.522 1.00 93.88 179 ASP A C 1
ATOM 1382 O O . ASP A 1 179 ? -1.834 5.776 -21.419 1.00 93.88 179 ASP A O 1
ATOM 1386 N N . THR A 1 180 ? -1.713 6.280 -19.239 1.00 94.50 180 THR A N 1
ATOM 1387 C CA . THR A 1 180 ? -1.438 4.893 -18.831 1.00 94.50 180 THR A CA 1
ATOM 1388 C C . THR A 1 180 ? -2.601 3.998 -19.286 1.00 94.50 180 THR A C 1
ATOM 1390 O O . THR A 1 180 ? -3.743 4.241 -18.865 1.00 94.50 180 THR A O 1
ATOM 1393 N N . PRO A 1 181 ? -2.347 2.983 -20.137 1.00 95.31 181 PRO A N 1
ATOM 1394 C CA . PRO A 1 181 ? -3.401 2.219 -20.791 1.00 95.31 181 PRO A CA 1
ATOM 1395 C C . PRO A 1 181 ? -4.057 1.244 -19.811 1.00 95.31 181 PRO A C 1
ATOM 1397 O O . PRO A 1 181 ? -3.369 0.594 -19.035 1.00 95.31 181 PRO A O 1
ATOM 1400 N N . ILE A 1 182 ? -5.380 1.105 -19.873 1.00 97.62 182 ILE A N 1
ATOM 1401 C CA . ILE A 1 182 ? -6.130 0.084 -19.125 1.00 97.62 182 ILE A CA 1
ATOM 1402 C C . ILE A 1 182 ? -6.183 -1.192 -19.966 1.00 97.62 182 ILE A C 1
ATOM 1404 O O . ILE A 1 182 ? -6.398 -1.126 -21.177 1.00 97.62 182 ILE A O 1
ATOM 1408 N N . GLY A 1 183 ? -6.003 -2.346 -19.331 1.00 98.12 183 GLY A N 1
ATOM 1409 C CA . GLY A 1 183 ? -6.063 -3.646 -19.992 1.00 98.12 183 GLY A CA 1
ATOM 1410 C C . GLY A 1 183 ? -5.021 -4.627 -19.474 1.00 98.12 183 GLY A C 1
ATOM 1411 O O . GLY A 1 183 ? -4.368 -4.394 -18.456 1.00 98.12 183 GLY A O 1
ATOM 1412 N N . THR A 1 184 ? -4.874 -5.731 -20.202 1.00 98.62 184 THR A N 1
ATOM 1413 C CA . THR A 1 184 ? -3.910 -6.790 -19.903 1.00 98.62 184 THR A CA 1
ATOM 1414 C C . THR A 1 184 ? -2.826 -6.816 -20.973 1.00 98.62 184 THR A C 1
ATOM 1416 O O . THR A 1 184 ? -3.111 -6.853 -22.169 1.00 98.62 184 THR A O 1
ATOM 1419 N N . PHE A 1 185 ? -1.575 -6.806 -20.529 1.00 98.31 185 PHE A N 1
ATOM 1420 C CA . PHE A 1 185 ? -0.375 -6.729 -21.353 1.00 98.31 185 PHE A CA 1
ATOM 1421 C C . PHE A 1 185 ? 0.658 -7.758 -20.886 1.00 98.31 185 PHE A C 1
ATOM 1423 O O . PHE A 1 185 ? 0.454 -8.468 -19.902 1.00 98.31 185 PHE A O 1
ATOM 1430 N N . GLN A 1 186 ? 1.783 -7.817 -21.591 1.00 97.56 186 GLN A N 1
ATOM 1431 C CA . GLN A 1 186 ? 2.939 -8.639 -21.245 1.00 97.56 186 GLN A CA 1
ATOM 1432 C C . GLN A 1 186 ? 4.190 -7.763 -21.236 1.00 97.56 186 GLN A C 1
ATOM 1434 O O . GLN A 1 186 ? 4.183 -6.705 -21.858 1.00 97.56 186 GLN A O 1
ATOM 1439 N N . THR A 1 187 ? 5.264 -8.184 -20.568 1.00 97.88 187 THR A N 1
ATOM 1440 C CA . THR A 1 187 ? 6.527 -7.427 -20.511 1.00 97.88 187 THR A CA 1
ATOM 1441 C C . THR A 1 187 ? 7.520 -7.847 -21.614 1.00 97.88 187 THR A C 1
ATOM 1443 O O . THR A 1 187 ? 8.279 -8.795 -21.419 1.00 97.88 187 THR A O 1
ATOM 1446 N N . PRO A 1 188 ? 7.580 -7.196 -22.799 1.00 97.88 188 PRO A N 1
ATOM 1447 C CA . PRO A 1 188 ? 8.393 -7.700 -23.913 1.00 97.88 188 PRO A CA 1
ATOM 1448 C C . PRO A 1 188 ? 9.880 -7.337 -23.830 1.00 97.88 188 PRO A C 1
ATOM 1450 O O . PRO A 1 188 ? 10.689 -7.923 -24.542 1.00 97.88 188 PRO A O 1
ATOM 1453 N N . ALA A 1 189 ? 10.255 -6.337 -23.029 1.00 98.25 189 ALA A N 1
ATOM 1454 C CA . ALA A 1 189 ? 11.627 -5.842 -22.983 1.00 98.25 189 ALA A CA 1
ATOM 1455 C C . ALA A 1 189 ? 11.965 -5.200 -21.638 1.00 98.25 189 ALA A C 1
ATOM 1457 O O . ALA A 1 189 ? 11.089 -4.681 -20.943 1.00 98.25 189 ALA A O 1
ATOM 1458 N N . LYS A 1 190 ? 13.260 -5.178 -21.324 1.00 98.44 190 LYS A N 1
ATOM 1459 C CA . LYS A 1 190 ? 13.837 -4.558 -20.132 1.00 98.44 190 LYS A CA 1
ATOM 1460 C C . LYS A 1 190 ? 15.057 -3.719 -20.508 1.00 98.44 190 LYS A C 1
ATOM 1462 O O . LYS A 1 190 ? 15.771 -4.062 -21.448 1.00 98.44 190 LYS A O 1
ATOM 1467 N N . TYR A 1 191 ? 15.295 -2.634 -19.778 1.00 98.12 191 TYR A N 1
ATOM 1468 C CA . TYR A 1 191 ? 16.416 -1.721 -19.995 1.00 98.12 191 TYR A CA 1
ATOM 1469 C C . TYR A 1 191 ? 17.012 -1.288 -18.658 1.00 98.12 191 TYR A C 1
ATOM 1471 O O . TYR A 1 191 ? 16.305 -0.746 -17.808 1.00 98.12 191 TYR A O 1
ATOM 1479 N N . ARG A 1 192 ? 18.325 -1.471 -18.483 1.00 97.38 192 ARG A N 1
ATOM 1480 C CA . ARG A 1 192 ? 19.022 -0.975 -17.288 1.00 97.38 192 ARG A CA 1
ATOM 1481 C C . ARG A 1 192 ? 18.953 0.549 -17.183 1.00 97.38 192 ARG A C 1
ATOM 1483 O O . ARG A 1 192 ? 18.765 1.051 -16.080 1.00 97.38 192 ARG A O 1
ATOM 1490 N N . TRP A 1 193 ? 19.082 1.239 -18.316 1.00 97.88 193 TRP A N 1
ATOM 1491 C CA . TRP A 1 193 ? 18.882 2.677 -18.487 1.00 97.88 193 TRP A CA 1
ATOM 1492 C C . TRP A 1 193 ? 18.049 2.929 -19.738 1.00 97.88 193 TRP A C 1
ATOM 1494 O O . TRP A 1 193 ? 18.210 2.237 -20.748 1.00 97.88 193 TRP A O 1
ATOM 1504 N N . ARG A 1 194 ? 17.167 3.925 -19.686 1.00 96.19 194 ARG A N 1
ATOM 1505 C CA . ARG A 1 194 ? 16.324 4.306 -20.815 1.00 96.19 194 ARG A CA 1
ATOM 1506 C C . ARG A 1 194 ? 16.141 5.816 -20.869 1.00 96.19 194 ARG A C 1
ATOM 1508 O O . ARG A 1 194 ? 15.691 6.406 -19.896 1.00 96.19 194 ARG A O 1
ATOM 1515 N N . ASP A 1 195 ? 16.451 6.404 -22.022 1.00 94.06 195 ASP A N 1
ATOM 1516 C CA . ASP A 1 195 ? 16.027 7.766 -22.356 1.00 94.06 195 ASP A CA 1
ATOM 1517 C C . ASP A 1 195 ? 14.511 7.765 -22.600 1.00 94.06 195 ASP A C 1
ATOM 1519 O O . ASP A 1 195 ? 13.989 6.953 -23.383 1.00 94.06 195 ASP A O 1
ATOM 1523 N N . MET A 1 196 ? 13.816 8.624 -21.862 1.00 87.75 196 MET A N 1
ATOM 1524 C CA . MET A 1 196 ? 12.373 8.812 -21.919 1.00 87.75 196 MET A CA 1
ATOM 1525 C C . MET A 1 196 ? 12.009 9.861 -22.964 1.00 87.75 196 MET A C 1
ATOM 1527 O O . MET A 1 196 ? 11.130 9.612 -23.789 1.00 87.75 196 MET A O 1
ATOM 1531 N N . ASN A 1 197 ? 12.674 11.017 -22.915 1.00 83.75 197 ASN A N 1
ATOM 1532 C CA . ASN A 1 197 ? 12.567 12.106 -23.878 1.00 83.75 197 ASN A CA 1
ATOM 1533 C C . ASN A 1 197 ? 13.611 13.190 -23.555 1.00 83.75 197 ASN A C 1
ATOM 1535 O O . ASN A 1 197 ? 13.769 13.549 -22.388 1.00 83.75 197 ASN A O 1
ATOM 1539 N N . HIS A 1 198 ? 14.244 13.771 -24.579 1.00 83.94 198 HIS A N 1
ATOM 1540 C CA . HIS A 1 198 ? 15.132 14.939 -24.466 1.00 83.94 198 HIS A CA 1
ATOM 1541 C C . HIS A 1 198 ? 16.182 14.861 -23.334 1.00 83.94 198 HIS A C 1
ATOM 1543 O O . HIS A 1 198 ? 16.437 15.857 -22.659 1.00 83.94 198 HIS A O 1
ATOM 1549 N N . GLY A 1 199 ? 16.801 13.695 -23.119 1.00 88.25 199 GLY A N 1
ATOM 1550 C CA . GLY A 1 199 ? 17.869 13.543 -22.125 1.00 88.25 199 GLY A CA 1
ATOM 1551 C C . GLY A 1 199 ? 17.386 13.336 -20.687 1.00 88.25 199 GLY A C 1
ATOM 1552 O O . GLY A 1 199 ? 18.190 13.420 -19.765 1.00 88.25 199 GLY A O 1
ATOM 1553 N N . ILE A 1 200 ? 16.101 13.034 -20.480 1.00 93.06 200 ILE A N 1
ATOM 1554 C CA . ILE A 1 200 ? 15.582 12.551 -19.196 1.00 93.06 200 ILE A CA 1
ATOM 1555 C C . ILE A 1 200 ? 15.669 11.027 -19.180 1.00 93.06 200 ILE A C 1
ATOM 1557 O O . ILE A 1 200 ? 15.064 10.346 -20.010 1.00 93.06 200 ILE A O 1
ATOM 1561 N N . PHE A 1 201 ? 16.384 10.483 -18.204 1.00 97.06 201 PHE A N 1
ATOM 1562 C CA . PHE A 1 201 ? 16.640 9.057 -18.074 1.00 97.06 201 PHE A CA 1
ATOM 1563 C C . PHE A 1 201 ? 15.837 8.425 -16.942 1.00 97.06 201 PHE A C 1
ATOM 1565 O O . PHE A 1 201 ? 15.430 9.060 -15.971 1.00 97.06 201 PHE A O 1
ATOM 1572 N N . THR A 1 202 ? 15.646 7.121 -17.061 1.00 96.88 202 THR A N 1
ATOM 1573 C CA . THR A 1 202 ? 15.176 6.254 -15.987 1.00 96.88 202 THR A CA 1
ATOM 1574 C C . THR A 1 202 ? 15.992 4.968 -15.971 1.00 96.88 202 THR A C 1
ATOM 1576 O O . THR A 1 202 ? 16.558 4.576 -16.998 1.00 96.88 202 THR A O 1
ATOM 1579 N N . GLN A 1 203 ? 16.044 4.305 -14.821 1.00 97.75 203 GLN A N 1
ATOM 1580 C CA . GLN A 1 203 ? 16.662 3.001 -14.661 1.00 97.75 203 GLN A CA 1
ATOM 1581 C C . GLN A 1 203 ? 15.648 1.901 -14.354 1.00 97.75 203 GLN A C 1
ATOM 1583 O O . GLN A 1 203 ? 14.498 2.156 -13.996 1.00 97.75 203 GLN A O 1
ATOM 1588 N N . TYR A 1 204 ? 16.105 0.659 -14.532 1.00 98.38 204 TYR A N 1
ATOM 1589 C CA . TYR A 1 204 ? 15.334 -0.550 -14.236 1.00 98.38 204 TYR A CA 1
ATOM 1590 C C . TYR A 1 204 ? 13.971 -0.563 -14.948 1.00 98.38 204 TYR A C 1
ATOM 1592 O O . TYR A 1 204 ? 12.934 -0.904 -14.385 1.00 98.38 204 TYR A O 1
ATOM 1600 N N . ALA A 1 205 ? 13.969 -0.159 -16.219 1.00 98.06 205 ALA A N 1
ATOM 1601 C CA . ALA A 1 205 ? 12.748 0.014 -16.984 1.00 98.06 205 ALA A CA 1
ATOM 1602 C C . ALA A 1 205 ? 12.275 -1.316 -17.583 1.00 98.06 205 ALA A C 1
ATOM 1604 O O . ALA A 1 205 ? 13.020 -1.989 -18.295 1.00 98.06 205 ALA A O 1
ATOM 1605 N N . THR A 1 206 ? 11.009 -1.653 -17.368 1.00 98.44 206 THR A N 1
ATOM 1606 C CA . THR A 1 206 ? 10.317 -2.814 -17.933 1.00 98.44 206 THR A CA 1
ATOM 1607 C C . THR A 1 206 ? 9.194 -2.335 -18.848 1.00 98.44 206 THR A C 1
ATOM 1609 O O . THR A 1 206 ? 8.283 -1.624 -18.429 1.00 98.44 206 THR A O 1
ATOM 1612 N N . ARG A 1 207 ? 9.264 -2.684 -20.134 1.00 97.75 207 ARG A N 1
ATOM 1613 C CA . ARG A 1 207 ? 8.270 -2.311 -21.152 1.00 97.75 207 ARG A CA 1
ATOM 1614 C C . ARG A 1 207 ? 6.939 -2.995 -20.845 1.00 97.75 207 ARG A C 1
ATOM 1616 O O . ARG A 1 207 ? 6.946 -4.177 -20.528 1.00 97.75 207 ARG A O 1
ATOM 1623 N N . ILE A 1 208 ? 5.823 -2.281 -21.000 1.00 95.62 208 ILE A N 1
ATOM 1624 C CA . ILE A 1 208 ? 4.467 -2.849 -20.905 1.00 95.62 208 ILE A CA 1
ATOM 1625 C C . ILE A 1 208 ? 3.825 -2.895 -22.294 1.00 95.62 208 ILE A C 1
ATOM 1627 O O . ILE A 1 208 ? 3.485 -3.948 -22.817 1.00 95.62 208 ILE A O 1
ATOM 1631 N N . TYR A 1 209 ? 3.661 -1.726 -22.915 1.00 90.12 209 TYR A N 1
ATOM 1632 C CA . TYR A 1 209 ? 2.917 -1.571 -24.161 1.00 90.12 209 TYR A CA 1
ATOM 1633 C C . TYR A 1 209 ? 3.361 -0.297 -24.875 1.00 90.12 209 TYR A C 1
ATOM 1635 O O . TYR A 1 209 ? 3.402 0.765 -24.259 1.00 90.12 209 TYR A O 1
ATOM 1643 N N . LYS A 1 210 ? 3.682 -0.369 -26.174 1.00 91.38 210 LYS A N 1
ATOM 1644 C CA . LYS A 1 210 ? 4.171 0.781 -26.964 1.00 91.38 210 LYS A CA 1
ATOM 1645 C C . LYS A 1 210 ? 5.270 1.569 -26.220 1.00 91.38 210 LYS A C 1
ATOM 1647 O O . LYS A 1 210 ? 6.300 1.007 -25.870 1.00 91.38 210 LYS A O 1
ATOM 1652 N N . GLY A 1 211 ? 5.072 2.863 -25.971 1.00 90.25 211 GLY A N 1
ATOM 1653 C CA . GLY A 1 211 ? 6.012 3.702 -25.229 1.00 90.25 211 GLY A CA 1
ATOM 1654 C C . GLY A 1 211 ? 5.992 3.490 -23.711 1.00 90.25 211 GLY A C 1
ATOM 1655 O O . GLY A 1 211 ? 6.949 3.881 -23.053 1.00 90.25 211 GLY A O 1
ATOM 1656 N N . PHE A 1 212 ? 4.964 2.841 -23.157 1.00 93.88 212 PHE A N 1
ATOM 1657 C CA . PHE A 1 212 ? 4.722 2.764 -21.717 1.00 93.88 212 PHE A CA 1
ATOM 1658 C C . PHE A 1 212 ? 5.623 1.745 -21.013 1.00 93.88 212 PHE A C 1
ATOM 1660 O O . PHE A 1 212 ? 5.817 0.614 -21.476 1.00 93.88 212 PHE A O 1
ATOM 1667 N N . LEU A 1 213 ? 6.164 2.172 -19.876 1.00 96.75 213 LEU A N 1
ATOM 1668 C CA . LEU A 1 213 ? 7.171 1.475 -19.082 1.00 96.75 213 LEU A CA 1
ATOM 1669 C C . LEU A 1 213 ? 6.753 1.465 -17.607 1.00 96.75 213 LEU A C 1
ATOM 1671 O O . LEU A 1 213 ? 6.171 2.441 -17.137 1.00 96.75 213 LEU A O 1
ATOM 1675 N N . ILE A 1 214 ? 7.099 0.402 -16.886 1.00 98.38 214 ILE A N 1
ATOM 1676 C CA . ILE A 1 214 ? 7.311 0.422 -15.432 1.00 98.38 214 ILE A CA 1
ATOM 1677 C C . ILE A 1 214 ? 8.770 0.799 -15.232 1.00 98.38 214 ILE A C 1
ATOM 1679 O O . ILE A 1 214 ? 9.628 0.154 -15.831 1.00 98.38 214 ILE A O 1
ATOM 1683 N N . HIS A 1 215 ? 9.075 1.842 -14.472 1.00 97.88 215 HIS A N 1
ATOM 1684 C CA . HIS A 1 215 ? 10.451 2.321 -14.360 1.00 97.88 215 HIS A CA 1
ATOM 1685 C C . HIS A 1 215 ? 10.684 3.128 -13.080 1.00 97.88 215 HIS A C 1
ATOM 1687 O O . HIS A 1 215 ? 9.731 3.496 -12.392 1.00 97.88 215 HIS A O 1
ATOM 1693 N N . SER A 1 216 ? 11.948 3.407 -12.758 1.00 97.88 216 SER A N 1
ATOM 1694 C CA . SER A 1 216 ? 12.301 4.249 -11.613 1.00 97.88 216 SER A CA 1
ATOM 1695 C C . SER A 1 216 ? 11.814 5.693 -11.780 1.00 97.88 216 SER A C 1
ATOM 1697 O O . SER A 1 216 ? 11.497 6.158 -12.874 1.00 97.88 216 SER A O 1
ATOM 1699 N N . ILE A 1 217 ? 11.883 6.467 -10.711 1.00 96.25 217 ILE A N 1
ATOM 1700 C CA . ILE A 1 217 ? 11.951 7.931 -10.736 1.00 96.25 217 ILE A CA 1
ATOM 1701 C C . ILE A 1 217 ? 13.068 8.466 -11.667 1.00 96.25 217 ILE A C 1
ATOM 1703 O O . ILE A 1 217 ? 13.847 7.690 -12.234 1.00 96.25 217 ILE A O 1
ATOM 1707 N N . LEU A 1 218 ? 13.069 9.777 -11.936 1.00 96.00 218 LEU A N 1
ATOM 1708 C CA . LEU A 1 218 ? 13.762 10.361 -13.094 1.00 96.00 218 LEU A CA 1
ATOM 1709 C C . LEU A 1 218 ? 15.182 10.829 -12.773 1.00 96.00 218 LEU A C 1
ATOM 1711 O O . LEU A 1 218 ? 15.461 11.320 -11.685 1.00 96.00 218 LEU A O 1
ATOM 1715 N N . TYR A 1 219 ? 16.053 10.727 -13.772 1.00 97.56 219 TYR A N 1
ATOM 1716 C CA . TYR A 1 219 ? 17.468 11.075 -13.708 1.00 97.56 219 TYR A CA 1
ATOM 1717 C C . TYR A 1 219 ? 17.836 12.007 -14.863 1.00 97.56 219 TYR A C 1
ATOM 1719 O O . TYR A 1 219 ? 17.291 11.886 -15.961 1.00 97.56 219 TYR A O 1
ATOM 1727 N N . SER A 1 220 ? 18.785 12.918 -14.647 1.00 96.75 220 SER A N 1
ATOM 1728 C CA . SER A 1 220 ? 19.227 13.863 -15.693 1.00 96.75 220 SER A CA 1
ATOM 1729 C C . SER A 1 220 ? 20.251 13.281 -16.677 1.00 96.75 220 SER A C 1
ATOM 1731 O O . SER A 1 220 ? 20.524 13.881 -17.713 1.00 96.75 220 SER A O 1
ATOM 1733 N N . ARG A 1 221 ? 20.833 12.115 -16.372 1.00 96.69 221 ARG A N 1
ATOM 1734 C CA . ARG A 1 221 ? 21.714 11.322 -17.251 1.00 96.69 221 ARG A CA 1
ATOM 1735 C C . ARG A 1 221 ? 21.734 9.860 -16.753 1.00 96.69 221 ARG A C 1
ATOM 1737 O O . ARG A 1 221 ? 21.189 9.602 -15.680 1.00 96.69 221 ARG A O 1
ATOM 1744 N N . PRO A 1 222 ? 22.313 8.880 -17.476 1.00 96.94 222 PRO A N 1
ATOM 1745 C CA . PRO A 1 222 ? 22.338 7.484 -17.027 1.00 96.94 222 PRO A CA 1
ATOM 1746 C C . PRO A 1 222 ? 23.382 7.249 -15.917 1.00 96.94 222 PRO A C 1
ATOM 1748 O O . PRO A 1 222 ? 24.379 6.556 -16.110 1.00 96.94 222 PRO A O 1
ATOM 1751 N N . ASP A 1 223 ? 23.156 7.870 -14.761 1.00 96.94 223 ASP A N 1
ATOM 1752 C CA . ASP A 1 223 ? 24.034 7.909 -13.590 1.00 96.94 223 ASP A CA 1
ATOM 1753 C C . ASP A 1 223 ? 23.159 7.910 -12.321 1.00 96.94 223 ASP A C 1
ATOM 1755 O O . ASP A 1 223 ? 22.305 8.795 -12.180 1.00 96.94 223 ASP A O 1
ATOM 1759 N N . PRO A 1 224 ? 23.332 6.948 -11.395 1.00 96.81 224 PRO A N 1
ATOM 1760 C CA . PRO A 1 224 ? 22.486 6.832 -10.207 1.00 96.81 224 PRO A CA 1
ATOM 1761 C C . PRO A 1 224 ? 22.638 8.002 -9.213 1.00 96.81 224 PRO A C 1
ATOM 1763 O O . PRO A 1 224 ? 21.809 8.127 -8.316 1.00 96.81 224 PRO A O 1
ATOM 1766 N N . MET A 1 225 ? 23.633 8.882 -9.395 1.00 97.00 225 MET A N 1
ATOM 1767 C CA . MET A 1 225 ? 23.861 10.101 -8.599 1.00 97.00 225 MET A CA 1
ATOM 1768 C C . MET A 1 225 ? 23.238 11.361 -9.222 1.00 97.00 225 MET A C 1
ATOM 1770 O O . MET A 1 225 ? 23.684 12.480 -8.968 1.00 97.00 225 MET A O 1
ATOM 1774 N N . THR A 1 226 ? 22.245 11.197 -10.100 1.00 97.38 226 THR A N 1
ATOM 1775 C CA . THR A 1 226 ? 21.642 12.310 -10.858 1.00 97.38 226 THR A CA 1
ATOM 1776 C C . THR A 1 226 ? 20.131 12.356 -10.793 1.00 97.38 226 THR A C 1
ATOM 1778 O O . THR A 1 226 ? 19.478 12.903 -11.689 1.00 97.38 226 THR A O 1
ATOM 1781 N N . LEU A 1 227 ? 19.595 11.754 -9.733 1.00 97.62 227 LEU A N 1
ATOM 1782 C CA . LEU A 1 227 ? 18.180 11.739 -9.431 1.00 97.62 227 LEU A CA 1
ATOM 1783 C C . LEU A 1 227 ? 17.638 13.169 -9.362 1.00 97.62 227 LEU A C 1
ATOM 1785 O O . LEU A 1 227 ? 18.261 14.052 -8.768 1.00 97.62 227 LEU A O 1
ATOM 1789 N N . ASP A 1 228 ? 16.448 13.366 -9.920 1.00 96.19 228 ASP A N 1
ATOM 1790 C CA . ASP A 1 228 ? 15.610 14.517 -9.610 1.00 96.19 228 ASP A CA 1
ATOM 1791 C C . ASP A 1 228 ? 14.845 14.251 -8.295 1.00 96.19 228 ASP A C 1
ATOM 1793 O O . ASP A 1 228 ? 13.888 13.457 -8.296 1.00 96.19 228 ASP A O 1
ATOM 1797 N N . PRO A 1 229 ? 15.225 14.900 -7.174 1.00 96.44 229 PRO A N 1
ATOM 1798 C CA . PRO A 1 229 ? 14.624 14.640 -5.869 1.00 96.44 229 PRO A CA 1
ATOM 1799 C C . PRO A 1 229 ? 13.138 14.995 -5.799 1.00 96.44 229 PRO A C 1
ATOM 1801 O O . PRO A 1 229 ? 12.410 14.440 -4.970 1.00 96.44 229 PRO A O 1
ATOM 1804 N N . LEU A 1 230 ? 12.637 15.860 -6.689 1.00 94.62 230 LEU A N 1
ATOM 1805 C CA . LEU A 1 230 ? 11.204 16.143 -6.757 1.00 94.62 230 LEU A CA 1
ATOM 1806 C C . LEU A 1 230 ? 10.424 14.899 -7.180 1.00 94.62 230 LEU A C 1
ATOM 1808 O O . LEU A 1 230 ? 9.345 14.635 -6.655 1.00 94.62 230 LEU A O 1
ATOM 1812 N N . THR A 1 231 ? 10.972 14.086 -8.081 1.00 94.62 231 THR A N 1
ATOM 1813 C CA . THR A 1 231 ? 10.279 12.874 -8.535 1.00 94.62 231 THR A CA 1
ATOM 1814 C C . THR A 1 231 ? 10.222 11.779 -7.472 1.00 94.62 231 THR A C 1
ATOM 1816 O O . THR A 1 231 ? 9.281 10.989 -7.494 1.00 94.62 231 THR A O 1
ATOM 1819 N N . TYR A 1 232 ? 11.157 11.785 -6.514 1.00 96.44 232 TYR A N 1
ATOM 1820 C CA . TYR A 1 232 ? 11.106 10.967 -5.301 1.00 96.44 232 TYR A CA 1
ATOM 1821 C C . TYR A 1 232 ? 10.030 11.487 -4.334 1.00 96.44 232 TYR A C 1
ATOM 1823 O O . TYR A 1 232 ? 9.075 10.780 -4.013 1.00 96.44 232 TYR A O 1
ATOM 1831 N N . ASN A 1 233 ? 10.152 12.751 -3.909 1.00 95.75 233 ASN A N 1
ATOM 1832 C CA . ASN A 1 233 ? 9.317 13.333 -2.850 1.00 95.75 233 ASN A CA 1
ATOM 1833 C C . ASN A 1 233 ? 7.835 13.458 -3.241 1.00 95.75 233 ASN A C 1
ATOM 1835 O O . ASN A 1 233 ? 6.967 13.439 -2.371 1.00 95.75 233 ASN A O 1
ATOM 1839 N N . TYR A 1 234 ? 7.540 13.573 -4.539 1.00 93.25 234 TYR A N 1
ATOM 1840 C CA . TYR A 1 234 ? 6.179 13.675 -5.071 1.00 93.25 234 TYR A CA 1
ATOM 1841 C C . TYR A 1 234 ? 5.687 12.380 -5.739 1.00 93.25 234 TYR A C 1
ATOM 1843 O O . TYR A 1 234 ? 4.692 12.408 -6.473 1.00 93.25 234 TYR A O 1
ATOM 1851 N N . LEU A 1 235 ? 6.340 11.235 -5.503 1.00 95.38 235 LEU A N 1
ATOM 1852 C CA . LEU A 1 235 ? 5.850 9.948 -5.996 1.00 95.38 235 LEU A CA 1
ATOM 1853 C C . LEU A 1 235 ? 4.432 9.667 -5.463 1.00 95.38 235 LEU A C 1
ATOM 1855 O O . LEU A 1 235 ? 4.116 9.891 -4.297 1.00 95.38 235 LEU A O 1
ATOM 1859 N N . GLY A 1 236 ? 3.546 9.200 -6.340 1.00 89.00 236 GLY A N 1
ATOM 1860 C CA . GLY A 1 236 ? 2.131 8.969 -6.053 1.00 89.00 236 GLY A CA 1
ATOM 1861 C C . GLY A 1 236 ? 1.248 10.221 -6.035 1.00 89.00 236 GLY A C 1
ATOM 1862 O O . GLY A 1 236 ? 0.032 10.069 -5.891 1.00 89.00 236 GLY A O 1
ATOM 1863 N N . ILE A 1 237 ? 1.831 11.419 -6.188 1.00 83.19 237 ILE A N 1
ATOM 1864 C CA . ILE A 1 237 ? 1.133 12.712 -6.309 1.00 83.19 237 ILE A CA 1
ATOM 1865 C C . ILE A 1 237 ? 1.345 13.293 -7.708 1.00 83.19 237 ILE A C 1
ATOM 1867 O O . ILE A 1 237 ? 0.386 13.670 -8.375 1.00 83.19 237 ILE A O 1
ATOM 1871 N N . ALA A 1 238 ? 2.597 13.353 -8.167 1.00 77.06 238 ALA A N 1
ATOM 1872 C CA . ALA A 1 238 ? 2.925 13.851 -9.492 1.00 77.06 238 ALA A CA 1
ATOM 1873 C C . ALA A 1 238 ? 2.413 12.877 -10.559 1.00 77.06 238 ALA A C 1
ATOM 1875 O O . ALA A 1 238 ? 2.849 11.721 -10.620 1.00 77.06 238 ALA A O 1
ATOM 1876 N N . GLU A 1 239 ? 1.524 13.352 -11.428 1.00 75.12 239 GLU A N 1
ATOM 1877 C CA . GLU A 1 239 ? 1.042 12.588 -12.579 1.00 75.12 239 GLU A CA 1
ATOM 1878 C C . GLU A 1 239 ? 2.171 12.392 -13.588 1.00 75.12 239 GLU A C 1
ATOM 1880 O O . GLU A 1 239 ? 2.998 13.281 -13.818 1.00 75.12 239 GLU A O 1
ATOM 1885 N N . SER A 1 240 ? 2.292 11.182 -14.137 1.00 72.19 240 SER A N 1
ATOM 1886 C CA . SER A 1 240 ? 3.150 10.962 -15.308 1.00 72.19 240 SER A CA 1
ATOM 1887 C C . SER A 1 240 ? 2.361 11.327 -16.563 1.00 72.19 240 SER A C 1
ATOM 1889 O O . SER A 1 240 ? 1.154 11.506 -16.486 1.00 72.19 240 SER A O 1
ATOM 1891 N N . ALA A 1 241 ? 2.994 11.414 -17.736 1.00 73.56 241 ALA A N 1
ATOM 1892 C CA . ALA A 1 241 ? 2.211 11.455 -18.976 1.00 73.56 241 ALA A CA 1
ATOM 1893 C C . ALA A 1 241 ? 1.464 10.117 -19.179 1.00 73.56 241 ALA A C 1
ATOM 1895 O O . ALA A 1 241 ? 0.263 10.089 -19.418 1.00 73.56 241 ALA A O 1
ATOM 1896 N N . GLY A 1 242 ? 2.147 8.989 -18.948 1.00 79.75 242 GLY A N 1
ATOM 1897 C CA . GLY A 1 242 ? 1.492 7.677 -18.916 1.00 79.75 242 GLY A CA 1
ATOM 1898 C C . GLY A 1 242 ? 2.352 6.470 -18.528 1.00 79.75 242 GLY A C 1
ATOM 1899 O O . GLY A 1 242 ? 1.837 5.354 -18.485 1.00 79.75 242 GLY A O 1
ATOM 1900 N N . CYS A 1 243 ? 3.641 6.633 -18.226 1.00 92.06 243 CYS A N 1
ATOM 1901 C CA . CYS A 1 243 ? 4.438 5.539 -17.659 1.00 92.06 243 CYS A CA 1
ATOM 1902 C C . CYS A 1 243 ? 4.138 5.320 -16.165 1.00 92.06 243 CYS A C 1
ATOM 1904 O O . CYS A 1 243 ? 3.526 6.163 -15.513 1.00 92.06 243 CYS A O 1
ATOM 1906 N N . VAL A 1 244 ? 4.570 4.186 -15.626 1.00 96.62 244 VAL A N 1
ATOM 1907 C CA . VAL A 1 244 ? 4.346 3.769 -14.240 1.00 96.62 244 VAL A CA 1
ATOM 1908 C C . VAL A 1 244 ? 5.660 3.944 -13.481 1.00 96.62 244 VAL A C 1
ATOM 1910 O O . VAL A 1 244 ? 6.573 3.130 -13.612 1.00 96.62 244 VAL A O 1
ATOM 1913 N N . ARG A 1 245 ? 5.774 5.047 -12.737 1.00 97.38 245 ARG A N 1
ATOM 1914 C CA . ARG A 1 245 ? 6.980 5.389 -11.966 1.00 97.38 245 ARG A CA 1
ATOM 1915 C C . ARG A 1 245 ? 6.974 4.700 -10.610 1.00 97.38 245 ARG A C 1
ATOM 1917 O O . ARG A 1 245 ? 5.918 4.628 -9.988 1.00 97.38 245 ARG A O 1
ATOM 1924 N N . LEU A 1 246 ? 8.136 4.262 -10.152 1.00 98.19 246 LEU A N 1
ATOM 1925 C CA . LEU A 1 246 ? 8.388 3.638 -8.852 1.00 98.19 246 LEU A CA 1
ATOM 1926 C C . LEU A 1 246 ? 9.643 4.252 -8.222 1.00 98.19 246 LEU A C 1
ATOM 1928 O O . LEU A 1 246 ? 10.456 4.844 -8.936 1.00 98.19 246 LEU A O 1
ATOM 1932 N N . LEU A 1 247 ? 9.848 4.057 -6.919 1.00 97.81 247 LEU A N 1
ATOM 1933 C CA . LEU A 1 247 ? 11.181 4.239 -6.340 1.00 97.81 247 LEU A CA 1
ATOM 1934 C C . LEU A 1 247 ? 12.179 3.295 -7.028 1.00 97.81 247 LEU A C 1
ATOM 1936 O O . LEU A 1 247 ? 11.802 2.275 -7.609 1.00 97.81 247 LEU A O 1
ATOM 1940 N N . SER A 1 248 ? 13.458 3.641 -7.013 1.00 97.88 248 SER A N 1
ATOM 1941 C CA . SER A 1 248 ? 14.485 2.911 -7.761 1.00 97.88 248 SER A CA 1
ATOM 1942 C C . SER A 1 248 ? 14.686 1.502 -7.225 1.00 97.88 248 SER A C 1
ATOM 1944 O O . SER A 1 248 ? 14.847 0.586 -8.030 1.00 97.88 248 SER A O 1
ATOM 1946 N N . GLY A 1 249 ? 14.595 1.305 -5.905 1.00 97.44 249 GLY A N 1
ATOM 1947 C CA . GLY A 1 249 ? 14.601 -0.029 -5.303 1.00 97.44 249 GLY A CA 1
ATOM 1948 C C . GLY A 1 249 ? 13.422 -0.889 -5.748 1.00 97.44 249 GLY A C 1
ATOM 1949 O O . GLY A 1 249 ? 13.613 -2.027 -6.176 1.00 97.44 249 GLY A O 1
ATOM 1950 N N . ASP A 1 250 ? 12.219 -0.318 -5.754 1.00 98.06 250 ASP A N 1
ATOM 1951 C CA . ASP A 1 250 ? 10.998 -1.005 -6.186 1.00 98.06 250 ASP A CA 1
ATOM 1952 C C . ASP A 1 250 ? 11.044 -1.349 -7.685 1.00 98.06 250 ASP A C 1
ATOM 1954 O O . ASP A 1 250 ? 10.750 -2.475 -8.094 1.00 98.06 250 ASP A O 1
ATOM 1958 N N . ALA A 1 251 ? 11.481 -0.400 -8.523 1.00 98.50 251 ALA A N 1
ATOM 1959 C CA . ALA A 1 251 ? 11.689 -0.620 -9.952 1.00 98.50 251 ALA A CA 1
ATOM 1960 C C . ALA A 1 251 ? 12.724 -1.720 -10.204 1.00 98.50 251 ALA A C 1
ATOM 1962 O O . ALA A 1 251 ? 12.516 -2.573 -11.070 1.00 98.50 251 ALA A O 1
ATOM 1963 N N . LYS A 1 252 ? 13.818 -1.728 -9.432 1.00 98.25 252 LYS A N 1
ATOM 1964 C CA . LYS A 1 252 ? 14.839 -2.771 -9.507 1.00 98.25 252 LYS A CA 1
ATOM 1965 C C . LYS A 1 252 ? 14.266 -4.132 -9.134 1.00 98.25 252 LYS A C 1
ATOM 1967 O O . LYS A 1 252 ? 14.517 -5.093 -9.854 1.00 98.25 252 LYS A O 1
ATOM 1972 N N . TRP A 1 253 ? 13.457 -4.215 -8.079 1.00 97.81 253 TRP A N 1
ATOM 1973 C CA . TRP A 1 253 ? 12.820 -5.471 -7.690 1.00 97.81 253 TRP A CA 1
ATOM 1974 C C . TRP A 1 253 ? 11.947 -6.025 -8.820 1.00 97.81 253 TRP A C 1
ATOM 1976 O O . TRP A 1 253 ? 12.071 -7.196 -9.177 1.00 97.81 253 TRP A O 1
ATOM 1986 N N . VAL A 1 254 ? 11.116 -5.188 -9.450 1.00 98.25 254 VAL A N 1
ATOM 1987 C CA . VAL A 1 254 ? 10.313 -5.600 -10.616 1.00 98.25 254 VAL A CA 1
ATOM 1988 C C . VAL A 1 254 ? 11.219 -6.027 -11.777 1.00 98.25 254 VAL A C 1
ATOM 1990 O O . VAL A 1 254 ? 10.989 -7.063 -12.406 1.00 98.25 254 VAL A O 1
ATOM 1993 N N . TYR A 1 255 ? 12.269 -5.253 -12.054 1.00 98.06 255 TYR A N 1
ATOM 1994 C CA . TYR A 1 255 ? 13.230 -5.531 -13.117 1.00 98.06 255 TYR A CA 1
ATOM 1995 C C . TYR A 1 255 ? 13.991 -6.845 -12.911 1.00 98.06 255 TYR A C 1
ATOM 1997 O O . TYR A 1 255 ? 14.244 -7.540 -13.893 1.00 98.06 255 TYR A O 1
ATOM 2005 N N . ASP A 1 256 ? 14.338 -7.218 -11.685 1.00 97.19 256 ASP A N 1
ATOM 2006 C CA . ASP A 1 256 ? 15.080 -8.449 -11.409 1.00 97.19 256 ASP A CA 1
ATOM 2007 C C . ASP A 1 256 ? 14.145 -9.668 -11.372 1.00 97.19 256 ASP A C 1
ATOM 2009 O O . ASP A 1 256 ? 14.450 -10.695 -11.977 1.00 97.19 256 ASP A O 1
ATOM 2013 N N . ASN A 1 257 ? 12.978 -9.542 -10.729 1.00 97.19 257 ASN A N 1
ATOM 2014 C CA . ASN A 1 257 ? 12.173 -10.700 -10.323 1.00 97.19 257 ASN A CA 1
ATOM 2015 C C . ASN A 1 257 ? 10.988 -11.012 -11.253 1.00 97.19 257 ASN A C 1
ATOM 2017 O O . ASN A 1 257 ? 10.524 -12.148 -11.312 1.00 97.19 257 ASN A O 1
ATOM 2021 N N . CYS A 1 258 ? 10.487 -10.043 -12.026 1.00 97.25 258 CYS A N 1
ATOM 2022 C CA . CYS A 1 258 ? 9.385 -10.285 -12.967 1.00 97.25 258 CYS A CA 1
ATOM 2023 C C . CYS A 1 258 ? 9.931 -10.571 -14.369 1.00 97.25 258 CYS A C 1
ATOM 2025 O O . CYS A 1 258 ? 10.313 -9.638 -15.073 1.00 97.25 258 CYS A O 1
ATOM 2027 N N . ALA A 1 259 ? 9.996 -11.833 -14.801 1.00 96.50 259 ALA A N 1
ATOM 2028 C CA . ALA A 1 259 ? 10.561 -12.236 -16.098 1.00 96.50 259 ALA A CA 1
ATOM 2029 C C . ALA A 1 259 ? 9.933 -11.518 -17.319 1.00 96.50 259 ALA A C 1
ATOM 2031 O O . ALA A 1 259 ? 8.850 -10.934 -17.241 1.00 96.50 259 ALA A O 1
ATOM 2032 N N . LEU A 1 260 ? 10.607 -11.562 -18.475 1.00 97.38 260 LEU A N 1
ATOM 2033 C CA . LEU A 1 260 ? 9.974 -11.155 -19.737 1.00 97.38 260 LEU A CA 1
ATOM 2034 C C . LEU A 1 260 ? 8.761 -12.051 -20.023 1.00 97.38 260 LEU A C 1
ATOM 2036 O O . LEU A 1 260 ? 8.802 -13.249 -19.758 1.00 97.38 260 LEU A O 1
ATOM 2040 N N . GLY A 1 261 ? 7.688 -11.465 -20.552 1.00 97.44 261 GLY A N 1
ATOM 2041 C CA . GLY A 1 261 ? 6.403 -12.154 -20.693 1.00 97.44 261 GLY A CA 1
ATOM 2042 C C . GLY A 1 261 ? 5.628 -12.288 -19.377 1.00 97.44 261 GLY A C 1
ATOM 2043 O O . GLY A 1 261 ? 4.727 -13.114 -19.290 1.00 97.44 261 GLY A O 1
ATOM 2044 N N . THR A 1 262 ? 5.973 -11.500 -18.352 1.00 98.31 262 THR A N 1
ATOM 2045 C CA . THR A 1 262 ? 5.142 -11.356 -17.149 1.00 98.31 262 THR A CA 1
ATOM 2046 C C . THR A 1 262 ? 3.862 -10.612 -17.504 1.00 98.31 262 THR A C 1
ATOM 2048 O O . THR A 1 262 ? 3.908 -9.558 -18.145 1.00 98.31 262 THR A O 1
ATOM 2051 N N . THR A 1 263 ? 2.726 -11.129 -17.033 1.00 98.56 263 THR A N 1
ATOM 2052 C CA . THR A 1 263 ? 1.420 -10.504 -17.263 1.00 98.56 263 THR A CA 1
ATOM 2053 C C . THR A 1 263 ? 1.288 -9.233 -16.434 1.00 98.56 263 THR A C 1
ATOM 2055 O O . THR A 1 263 ? 1.538 -9.246 -15.228 1.00 98.56 263 THR A O 1
ATOM 2058 N N . VAL A 1 264 ? 0.851 -8.148 -17.073 1.00 98.75 264 VAL A N 1
ATOM 2059 C CA . VAL A 1 264 ? 0.573 -6.858 -16.432 1.00 98.75 264 VAL A CA 1
ATOM 2060 C C . VAL A 1 264 ? -0.895 -6.512 -16.637 1.00 98.75 264 VAL A C 1
ATOM 2062 O O . VAL A 1 264 ? -1.337 -6.365 -17.772 1.00 98.75 264 VAL A O 1
ATOM 2065 N N . THR A 1 265 ? -1.650 -6.349 -15.555 1.00 98.50 265 THR A N 1
ATOM 2066 C CA . THR A 1 265 ? -3.039 -5.868 -15.594 1.00 98.50 265 THR A CA 1
ATOM 2067 C C . THR A 1 265 ? -3.088 -4.446 -15.061 1.00 98.50 265 THR A C 1
ATOM 2069 O O . THR A 1 265 ? -2.647 -4.193 -13.945 1.00 98.50 265 THR A O 1
ATOM 2072 N N . ILE A 1 266 ? -3.639 -3.518 -15.838 1.00 98.56 266 ILE A N 1
ATOM 2073 C CA . ILE A 1 266 ? -3.809 -2.117 -15.449 1.00 98.56 266 ILE A CA 1
ATOM 2074 C C . ILE A 1 266 ? -5.301 -1.804 -15.410 1.00 98.56 266 ILE A C 1
ATOM 2076 O O . ILE A 1 266 ? -6.013 -2.063 -16.380 1.00 98.56 266 ILE A O 1
ATOM 2080 N N . TYR A 1 267 ? -5.772 -1.241 -14.301 1.00 98.31 267 TYR A N 1
ATOM 2081 C CA . TYR A 1 267 ? -7.191 -1.006 -14.036 1.00 98.31 267 TYR A CA 1
ATOM 2082 C C . TYR A 1 267 ? -7.404 0.231 -13.154 1.00 98.31 267 TYR A C 1
ATOM 2084 O O . TYR A 1 267 ? -6.457 0.800 -12.613 1.00 98.31 267 TYR A O 1
ATOM 2092 N N . ASN A 1 268 ? -8.666 0.636 -13.002 1.00 98.06 268 ASN A N 1
ATOM 2093 C CA . ASN A 1 268 ? -9.091 1.642 -12.033 1.00 98.06 268 ASN A CA 1
ATOM 2094 C C . ASN A 1 268 ? -9.965 0.983 -10.968 1.00 98.06 268 ASN A C 1
ATOM 2096 O O . ASN A 1 268 ? -10.870 0.214 -11.292 1.00 98.06 268 ASN A O 1
ATOM 2100 N N . SER A 1 269 ? -9.704 1.298 -9.706 1.00 97.25 269 SER A N 1
ATOM 2101 C CA . SER A 1 269 ? -10.551 0.912 -8.582 1.00 97.25 269 SER A CA 1
ATOM 2102 C C . SER A 1 269 ? -10.356 1.904 -7.440 1.00 97.25 269 SER A C 1
ATOM 2104 O O . SER A 1 269 ? -9.214 2.279 -7.180 1.00 97.25 269 SER A O 1
ATOM 2106 N N . PRO A 1 270 ? -11.405 2.274 -6.687 1.00 96.62 270 PRO A N 1
ATOM 2107 C CA . PRO A 1 270 ? -11.248 3.082 -5.479 1.00 96.62 270 PRO A CA 1
ATOM 2108 C C . PRO A 1 270 ? -10.573 2.311 -4.327 1.00 96.62 270 PRO A C 1
ATOM 2110 O O . PRO A 1 270 ? -10.103 2.922 -3.370 1.00 96.62 270 PRO A O 1
ATOM 2113 N N . LYS A 1 271 ? -10.497 0.973 -4.399 1.00 95.44 271 LYS A N 1
ATOM 2114 C CA . LYS A 1 271 ? -9.747 0.139 -3.447 1.00 95.44 271 LYS A CA 1
ATOM 2115 C C . LYS A 1 271 ? -8.317 -0.027 -3.954 1.00 95.44 271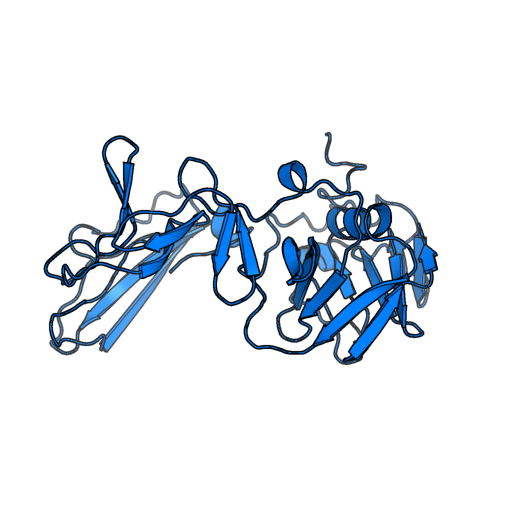 LYS A C 1
ATOM 2117 O O . LYS A 1 271 ? -8.117 -0.625 -5.008 1.00 95.44 271 LYS A O 1
ATOM 2122 N N . ALA A 1 272 ? -7.335 0.466 -3.197 1.00 94.88 272 ALA A N 1
ATOM 2123 C CA . ALA A 1 272 ? -5.925 0.473 -3.603 1.00 94.88 272 ALA A CA 1
ATOM 2124 C C . ALA A 1 272 ? -5.389 -0.913 -3.996 1.00 94.88 272 ALA A C 1
ATOM 2126 O O . ALA A 1 272 ? -4.639 -1.029 -4.961 1.00 94.88 272 ALA A O 1
ATOM 2127 N N . GLY A 1 273 ? -5.812 -1.950 -3.277 1.00 95.12 273 GLY A N 1
ATOM 2128 C CA . GLY A 1 273 ? -5.416 -3.328 -3.512 1.00 95.12 273 GLY A CA 1
ATOM 2129 C C . GLY A 1 273 ? -5.788 -4.218 -2.320 1.00 95.12 273 GLY A C 1
ATOM 2130 O O . GLY A 1 273 ? -6.700 -3.876 -1.559 1.00 95.12 273 GLY A O 1
ATOM 2131 N N . PRO A 1 274 ? -5.111 -5.366 -2.153 1.00 96.25 274 PRO A N 1
ATOM 2132 C CA . PRO A 1 274 ? -5.286 -6.246 -0.992 1.00 96.25 274 PRO A CA 1
ATOM 2133 C C . PRO A 1 274 ? -4.713 -5.636 0.303 1.00 96.25 274 PRO A C 1
ATOM 2135 O O . PRO A 1 274 ? -5.238 -5.846 1.402 1.00 96.25 274 PRO A O 1
ATOM 2138 N N . TYR A 1 275 ? -3.678 -4.806 0.162 1.00 96.06 275 TYR A N 1
ATOM 2139 C CA . TYR A 1 275 ? -3.086 -4.008 1.233 1.00 96.06 275 TYR A CA 1
ATOM 2140 C C . TYR A 1 275 ? -3.499 -2.538 1.134 1.00 96.06 275 TYR A C 1
ATOM 2142 O O . TYR A 1 275 ? -4.066 -2.096 0.130 1.00 96.06 275 TYR A O 1
ATOM 2150 N N . ASP A 1 276 ? -3.197 -1.782 2.189 1.00 93.19 276 ASP A N 1
ATOM 2151 C CA . ASP A 1 276 ? -3.276 -0.326 2.140 1.00 93.19 276 ASP A CA 1
ATOM 2152 C C . ASP A 1 276 ? -2.321 0.216 1.071 1.00 93.19 276 ASP A C 1
ATOM 2154 O O . ASP A 1 276 ? -1.280 -0.382 0.785 1.00 93.19 276 ASP A O 1
ATOM 2158 N N . ARG A 1 277 ? -2.661 1.370 0.487 1.00 94.56 277 ARG A N 1
ATOM 2159 C CA . ARG A 1 277 ? -1.758 2.040 -0.451 1.00 94.56 277 ARG A CA 1
ATOM 2160 C C . ARG A 1 277 ? -0.443 2.386 0.270 1.00 94.56 277 ARG A C 1
ATOM 2162 O O . ARG A 1 277 ? -0.512 3.065 1.302 1.00 94.56 277 ARG A O 1
ATOM 2169 N N . PRO A 1 278 ? 0.729 1.994 -0.261 1.00 95.12 278 PRO A N 1
ATOM 2170 C CA . PRO A 1 278 ? 2.003 2.387 0.327 1.00 95.12 278 PRO A CA 1
ATOM 2171 C C . PRO A 1 278 ? 2.213 3.904 0.278 1.00 95.12 278 PRO A C 1
ATOM 2173 O O . PRO A 1 278 ? 1.534 4.630 -0.452 1.00 95.12 278 PRO A O 1
ATOM 2176 N N . ALA A 1 279 ? 3.169 4.382 1.061 1.00 94.44 279 ALA A N 1
ATOM 2177 C CA . ALA A 1 279 ? 3.630 5.762 1.068 1.00 94.44 279 ALA A CA 1
ATOM 2178 C C . ALA A 1 279 ? 5.164 5.758 1.093 1.00 94.44 279 ALA A C 1
ATOM 2180 O O . ALA A 1 279 ? 5.761 4.776 1.526 1.00 94.44 279 ALA A O 1
ATOM 2181 N N . ILE A 1 280 ? 5.805 6.838 0.644 1.00 94.44 280 ILE A N 1
ATOM 2182 C CA . ILE A 1 280 ? 7.251 6.996 0.852 1.00 94.44 280 ILE A CA 1
ATOM 2183 C C . ILE A 1 280 ? 7.538 7.054 2.356 1.00 94.44 280 ILE A C 1
ATOM 2185 O O . ILE A 1 280 ? 6.794 7.700 3.095 1.00 94.44 280 ILE A O 1
ATOM 2189 N N . GLU A 1 281 ? 8.590 6.385 2.821 1.00 93.69 281 GLU A N 1
ATOM 2190 C CA . GLU A 1 281 ? 8.903 6.298 4.256 1.00 93.69 281 GLU A CA 1
ATOM 2191 C C . GLU A 1 281 ? 9.634 7.538 4.793 1.00 93.69 281 GLU A C 1
ATOM 2193 O O . GLU A 1 281 ? 9.508 7.883 5.968 1.00 93.69 281 GLU A O 1
ATOM 2198 N N . TRP A 1 282 ? 10.340 8.257 3.926 1.00 92.19 282 TRP A N 1
ATOM 2199 C CA . TRP A 1 282 ? 11.026 9.511 4.232 1.00 92.19 282 TRP A CA 1
ATOM 2200 C C . TRP A 1 282 ? 11.006 10.428 3.013 1.00 92.19 282 TRP A C 1
ATOM 2202 O O . TRP A 1 282 ? 10.721 9.979 1.905 1.00 92.19 282 TRP A O 1
ATOM 2212 N N . VAL A 1 283 ? 11.307 11.706 3.230 1.00 94.44 283 VAL A N 1
ATOM 2213 C CA . VAL A 1 283 ? 11.596 12.683 2.173 1.00 94.44 283 VAL A CA 1
ATOM 2214 C C . VAL A 1 283 ? 13.103 12.884 2.075 1.00 94.44 283 VAL A C 1
ATOM 2216 O O . VAL A 1 283 ? 13.811 12.724 3.069 1.00 94.44 283 VAL A O 1
ATOM 2219 N N . ILE A 1 284 ? 13.590 13.248 0.893 1.00 95.69 284 ILE A N 1
ATOM 2220 C CA . ILE A 1 284 ? 15.004 13.561 0.665 1.00 95.69 284 ILE A CA 1
ATOM 2221 C C . ILE A 1 284 ? 15.212 15.071 0.461 1.00 95.69 284 ILE A C 1
ATOM 2223 O O . ILE A 1 284 ? 14.319 15.737 -0.079 1.00 95.69 284 ILE A O 1
ATOM 2227 N N . PRO A 1 285 ? 16.359 15.638 0.883 1.00 96.94 285 PRO A N 1
ATOM 2228 C CA . PRO A 1 285 ? 16.724 17.024 0.596 1.00 96.94 285 PRO A CA 1
ATOM 2229 C C . PRO A 1 285 ? 16.754 17.345 -0.905 1.00 96.94 285 PRO A C 1
ATOM 2231 O O . PRO A 1 285 ? 16.969 16.471 -1.742 1.00 96.94 285 PRO A O 1
ATOM 2234 N N . GLY A 1 286 ? 16.572 18.621 -1.258 1.00 96.44 286 GLY A N 1
ATOM 2235 C CA . GLY A 1 286 ? 16.585 19.071 -2.659 1.00 96.44 286 GLY A CA 1
ATOM 2236 C C . GLY A 1 286 ? 17.955 18.995 -3.347 1.00 96.44 286 GLY A C 1
ATOM 2237 O O . GLY A 1 286 ? 18.021 19.067 -4.570 1.00 96.44 286 GLY A O 1
ATOM 2238 N N . ASP A 1 287 ? 19.029 18.842 -2.577 1.00 96.19 287 ASP A N 1
ATOM 2239 C CA . ASP A 1 287 ? 20.411 18.636 -3.022 1.00 96.19 287 ASP A CA 1
ATOM 2240 C C . ASP A 1 287 ? 20.846 17.158 -2.964 1.00 96.19 287 ASP A C 1
ATOM 2242 O O . ASP A 1 287 ? 21.964 16.815 -3.356 1.00 96.19 287 ASP A O 1
ATOM 2246 N N . GLN A 1 288 ? 19.962 16.254 -2.526 1.00 97.06 288 GLN A N 1
ATOM 2247 C CA . GLN A 1 288 ? 20.196 14.817 -2.597 1.00 97.06 288 GLN A CA 1
ATOM 2248 C C . GLN A 1 288 ? 19.830 14.283 -3.988 1.00 97.06 288 GLN A C 1
ATOM 2250 O O . GLN A 1 288 ? 18.661 14.167 -4.346 1.00 97.06 288 GLN A O 1
ATOM 2255 N N . HIS A 1 289 ? 20.843 13.881 -4.756 1.00 97.00 289 HIS A N 1
ATOM 2256 C CA . HIS A 1 289 ? 20.680 13.379 -6.127 1.00 97.00 289 HIS A CA 1
ATOM 2257 C C . HIS A 1 289 ? 20.809 11.854 -6.259 1.00 97.00 289 HIS A C 1
ATOM 2259 O O . HIS A 1 289 ? 21.122 11.344 -7.331 1.00 97.00 289 HIS A O 1
ATOM 2265 N N . TRP A 1 290 ? 20.528 11.102 -5.198 1.00 96.69 290 TRP A N 1
ATOM 2266 C CA . TRP A 1 290 ? 20.515 9.637 -5.205 1.00 96.69 290 TRP A CA 1
ATOM 2267 C C . TRP A 1 290 ? 19.290 9.104 -4.463 1.00 96.69 290 TRP A C 1
ATOM 2269 O O . TRP A 1 290 ? 18.776 9.745 -3.542 1.00 96.69 290 TRP A O 1
ATOM 2279 N N . ASP A 1 291 ? 18.814 7.932 -4.884 1.00 96.50 291 ASP A N 1
ATOM 2280 C CA . ASP A 1 291 ? 17.643 7.283 -4.295 1.00 96.50 291 ASP A CA 1
ATOM 2281 C C . ASP A 1 291 ? 18.082 6.341 -3.163 1.00 96.50 291 ASP A C 1
ATOM 2283 O O . ASP A 1 291 ? 18.766 5.353 -3.438 1.00 96.50 291 ASP A O 1
ATOM 2287 N N . PRO A 1 292 ? 17.685 6.593 -1.907 1.00 95.50 292 PRO A N 1
ATOM 2288 C CA . PRO A 1 292 ? 18.084 5.770 -0.767 1.00 95.50 292 PRO A CA 1
ATOM 2289 C C . PRO A 1 292 ? 17.494 4.362 -0.764 1.00 95.50 292 PRO A C 1
ATOM 2291 O O . PRO A 1 292 ? 17.972 3.502 -0.030 1.00 95.50 292 PRO A O 1
ATOM 2294 N N . THR A 1 293 ? 16.476 4.105 -1.583 1.00 95.81 293 THR A N 1
ATOM 2295 C CA . THR A 1 293 ? 15.925 2.759 -1.763 1.00 95.81 293 THR A CA 1
ATOM 2296 C C . THR A 1 293 ? 16.670 1.948 -2.816 1.00 95.81 293 THR A C 1
ATOM 2298 O O . THR A 1 293 ? 16.475 0.736 -2.884 1.00 95.81 293 THR A O 1
ATOM 2301 N N . ASP A 1 294 ? 17.510 2.574 -3.653 1.00 95.75 294 ASP A N 1
ATOM 2302 C CA . ASP A 1 294 ? 18.293 1.842 -4.649 1.00 95.75 294 ASP A CA 1
ATOM 2303 C C . ASP A 1 294 ? 19.301 0.932 -3.924 1.00 95.75 294 ASP A C 1
ATOM 2305 O O . ASP A 1 294 ? 20.111 1.426 -3.134 1.00 95.75 294 ASP A O 1
ATOM 2309 N N . PRO A 1 295 ? 19.319 -0.387 -4.191 1.00 91.62 295 PRO A N 1
ATOM 2310 C CA . PRO A 1 295 ? 20.269 -1.310 -3.573 1.00 91.62 295 PRO A CA 1
ATOM 2311 C C . PRO A 1 295 ? 21.743 -0.969 -3.808 1.00 91.62 295 PRO A C 1
ATOM 2313 O O . PRO A 1 295 ? 22.599 -1.496 -3.106 1.00 91.62 295 PRO A O 1
ATOM 2316 N N . LEU A 1 296 ? 22.053 -0.086 -4.766 1.00 90.81 296 LEU A N 1
ATOM 2317 C CA . LEU A 1 296 ? 23.392 0.493 -4.919 1.00 90.81 296 LEU A CA 1
ATOM 2318 C C . LEU A 1 296 ? 23.835 1.341 -3.712 1.00 90.81 296 LEU A C 1
ATOM 2320 O O . LEU A 1 296 ? 25.036 1.490 -3.493 1.00 90.81 296 LEU A O 1
ATOM 2324 N N . PHE A 1 297 ? 22.887 1.886 -2.946 1.00 87.81 297 PHE A N 1
ATOM 2325 C CA . PHE A 1 297 ? 23.128 2.784 -1.812 1.00 87.81 297 PHE A CA 1
ATOM 2326 C C . PHE A 1 297 ? 22.525 2.280 -0.496 1.00 87.81 297 PHE A C 1
ATOM 2328 O O . PHE A 1 297 ? 22.964 2.711 0.563 1.00 87.81 297 PHE A O 1
ATOM 2335 N N . ALA A 1 298 ? 21.584 1.331 -0.535 1.00 66.12 298 ALA A N 1
ATOM 2336 C CA . ALA A 1 298 ? 20.872 0.804 0.638 1.00 66.12 298 ALA A CA 1
ATOM 2337 C C . ALA A 1 298 ? 21.737 -0.006 1.644 1.00 66.12 298 ALA A C 1
ATOM 2339 O O . ALA A 1 298 ? 21.195 -0.663 2.528 1.00 66.12 298 ALA A O 1
ATOM 2340 N N . GLN A 1 299 ? 23.069 0.014 1.510 1.00 49.69 299 GLN A N 1
ATOM 2341 C CA . GLN A 1 299 ? 24.038 -0.629 2.415 1.00 49.69 299 GLN A CA 1
ATOM 2342 C C . GLN A 1 299 ? 25.036 0.362 3.050 1.00 49.69 299 GLN A C 1
ATOM 2344 O O . GLN A 1 299 ? 26.052 -0.077 3.590 1.00 49.69 299 GLN A O 1
ATOM 2349 N N . GLN A 1 300 ? 24.788 1.674 2.961 1.00 40.47 300 GLN A N 1
ATOM 2350 C CA . GLN A 1 300 ? 25.628 2.709 3.584 1.00 40.47 300 GLN A CA 1
ATOM 2351 C C . GLN A 1 300 ? 25.005 3.264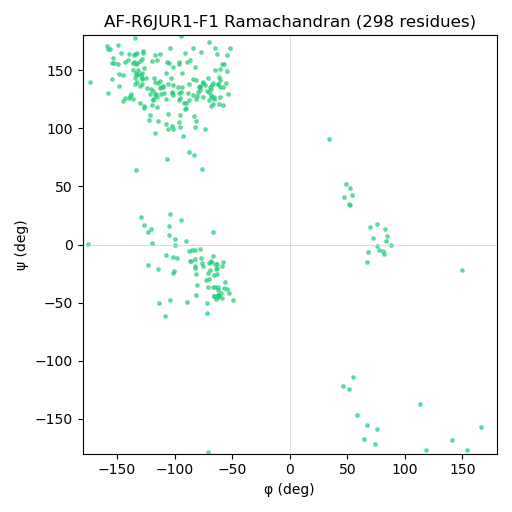 4.861 1.00 40.47 300 GLN A C 1
ATOM 2353 O O . GLN A 1 300 ? 23.780 3.518 4.857 1.00 40.47 300 GLN A O 1
#

pLDDT: mean 94.18, std 6.52, range [40.47, 98.75]

InterPro domains:
  IPR005490 L,D-transpeptidase catalytic domain [PF03734] (145-266)
  IPR005490 L,D-transpeptidase catalytic domain [PS52029] (143-267)
  IPR005490 L,D-transpeptidase catalytic domain [cd16913] (147-267)
  IPR018337 Cell wall/choline-binding repeat [PS51170] (110-129)
  IPR038063 L,D-transpeptidase catalytic domain-like [G3DSA:2.40.440.10] (143-274)
  IPR038063 L,D-transpeptidase catalytic domain-like [SSF141523] (138-268)
  IPR050979 Bacterial L,D-transpeptidase [PTHR30582] (142-271)

Sequence (300 aa):
MRFNGFVGNTFDIYYCTTLNDGTELNWARNSATAGTMGTGKVLSGFRVSLWGKGVEGAAYNMEKPLEAAFPDGIQVVDGAVAYSNGTGVPFTGWAWNDRDRYYFVNNAPVTGWQYIDGFKYYFDETGKLLTDLEPIVGNSGPFLISINKQMNCMTIFAQDGANGFIIPVKTYLTSTGPDTPIGTFQTPAKYRWRDMNHGIFTQYATRIYKGFLIHSILYSRPDPMTLDPLTYNYLGIAESAGCVRLLSGDAKWVYDNCALGTTVTIYNSPKAGPYDRPAIEWVIPGDQHWDPTDPLFAQQ

Organism: NCBI:txid1263065

Nearest PDB structures (foldseek):
  7a1c-assembly1_A  TM=6.752E-01  e=1.466E-07  Mycobacterium tuberculosis H37Rv
  4qra-assembly1_A  TM=6.497E-01  e=8.297E-08  Mycobacterium tuberculosis H37Rv
  8j65-assembly2_B  TM=6.494E-01  e=1.103E-07  Mycobacterium tuberculosis
  3tx4-assembly1_A  TM=6.393E-01  e=2.446E-07  Mycobacterium tuberculosis
  4nbz-assembly1_A  TM=4.035E-01  e=2.608E-03  Clostridioides difficile

Solvent-accessible surface area (backbone atoms only — not comparable to full-atom values): 16086 Å² total; per-residue (Å²): 96,72,61,61,29,30,60,39,71,47,37,42,48,36,35,30,31,25,33,70,87,67,52,73,39,25,32,19,50,54,38,43,55,57,39,67,35,85,71,88,68,48,82,67,43,76,50,78,50,80,43,56,61,92,56,89,81,83,84,71,64,53,89,49,13,52,49,46,88,39,65,48,48,78,43,76,56,96,84,47,61,34,50,38,36,18,70,70,56,75,41,67,47,80,47,54,63,59,87,45,36,36,42,27,55,70,19,36,54,45,54,44,80,44,80,55,99,84,29,48,46,44,18,42,98,84,15,42,52,56,60,69,32,49,94,76,77,51,64,81,58,73,49,36,42,37,33,24,53,72,44,22,17,34,37,37,18,31,61,49,78,93,76,35,69,31,28,66,32,38,67,41,44,17,16,33,20,88,63,39,70,73,46,80,43,39,19,84,47,74,33,72,58,43,77,76,58,96,60,35,18,30,34,27,28,32,34,46,54,93,93,29,30,41,19,18,41,43,17,66,43,96,46,76,74,33,35,44,36,64,48,60,64,35,56,54,70,52,69,35,73,28,35,37,30,22,54,46,27,59,15,38,50,48,53,73,43,48,56,78,66,28,41,36,39,29,45,74,40,97,64,39,58,100,56,80,64,56,57,61,64,66,77,71,56,90,85,43,24,54,57,70,58,20,75,93,48,61,83,116

Radius of gyration: 21.88 Å; Cα contacts (8 Å, |Δi|>4): 737; chains: 1; bounding box: 53×44×57 Å

Foldseek 3Di:
DADAAALRVFKKKKKAFAKPVRDTWWIDIAQFDADEDPPPIDTPDMDMDMDTPPDPDPDTDPPGRYHACDGAAWDADPLAIWGDHSDRFFDAAWGDDHQWIFTDDRRHTDAAWDQDPLATWHAHPSRTTDQACCVPPNQQDPWAWEAAQQQQKIWIFGQDPPSGGRYGNHMFRKAFAPPADAFKWFFADWDQKDDLPDQKIWGLWTDTDDSATETEAIANHSDQQGGQLCSVQCGNNDHDNGYIYGHHLVSNSCSVRHDGGHMYGYDHDPQNDPDDGHDHNHGDDRNRRHGCSNPVNVVD

Mean predicted aligned error: 4.39 Å